Protein AF-A0A0N0D0B1-F1 (afdb_monomer)

pLDDT: mean 73.55, std 19.69, range [37.34, 98.06]

Sequence (273 aa):
MTKPMINKIRPVLDYLIFLRIKLDGDQCNLEVEKLRNEMIMLLKRTELDLCNIVRLHEKAKYKDVYNGKGGRLLSKKIDVVMYTLAALFDDVIARSRWAKTEGDNKWLTEIQEDSEDIAEMQEDSEDIADMQEDSEDVADSSLEFKLFRRSLMGTNFHDISESEGPQDSEMAELFYIALSLGFYGIQDQNPHLKDKLYGWIADSLPDDARFLSPWAKPIKGKSNRLPYLLGFWLFFAVLVVSILTYWNENERLWNDAANIIHETSNQLIQGGY

Radius of gyration: 32.21 Å; Cα contacts (8 Å, |Δi|>4): 155; chains: 1; bounding box: 72×42×114 Å

Structure (mmCIF, N/CA/C/O backbone):
data_AF-A0A0N0D0B1-F1
#
_entry.id   AF-A0A0N0D0B1-F1
#
loop_
_atom_site.group_PDB
_atom_site.id
_atom_site.type_symbol
_atom_site.label_atom_id
_atom_site.label_alt_id
_atom_site.label_comp_id
_atom_site.label_asym_id
_atom_site.label_entity_id
_atom_site.label_seq_id
_atom_site.pdbx_PDB_ins_code
_atom_site.Cartn_x
_atom_site.Cartn_y
_atom_site.Cartn_z
_atom_site.occupancy
_atom_site.B_iso_or_equiv
_atom_site.auth_seq_id
_atom_site.auth_comp_id
_atom_site.auth_asym_id
_atom_site.auth_atom_id
_atom_site.pdbx_PDB_model_num
ATOM 1 N N . MET A 1 1 ? -23.203 -0.029 3.642 1.00 51.91 1 MET A N 1
ATOM 2 C CA . MET A 1 1 ? -23.030 1.050 4.649 1.00 51.91 1 MET A CA 1
ATOM 3 C C . MET A 1 1 ? -21.730 1.782 4.337 1.00 51.91 1 MET A C 1
ATOM 5 O O . MET A 1 1 ? -20.820 1.148 3.828 1.00 51.91 1 MET A O 1
ATOM 9 N N . THR A 1 2 ? -21.609 3.093 4.567 1.00 63.62 2 THR A N 1
ATOM 10 C CA . THR A 1 2 ? -20.296 3.752 4.427 1.00 63.62 2 THR A CA 1
ATOM 11 C C . THR A 1 2 ? -19.420 3.349 5.609 1.00 63.62 2 THR A C 1
ATOM 13 O O . THR A 1 2 ? -19.789 3.696 6.724 1.00 63.62 2 THR A O 1
ATOM 16 N N . LYS A 1 3 ? -18.308 2.643 5.373 1.00 82.88 3 LYS A N 1
ATOM 17 C CA . LYS A 1 3 ? -17.314 2.246 6.389 1.00 82.88 3 LYS A CA 1
ATOM 18 C C . LYS A 1 3 ? -16.459 3.461 6.788 1.00 82.88 3 LYS A C 1
ATOM 20 O O . LYS A 1 3 ? -15.592 3.867 6.003 1.00 82.88 3 LYS A O 1
ATOM 25 N N . PRO A 1 4 ? -16.756 4.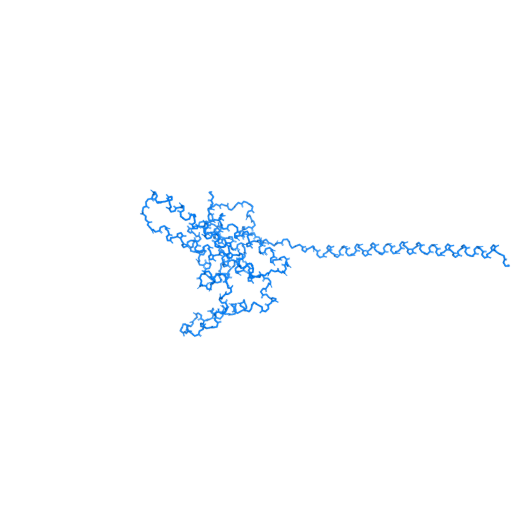154 7.906 1.00 85.81 4 PRO A N 1
ATOM 26 C CA . PRO A 1 4 ? -16.156 5.450 8.200 1.00 85.81 4 PRO A CA 1
ATOM 27 C C . PRO A 1 4 ? -14.646 5.370 8.443 1.00 85.81 4 PRO A C 1
ATOM 29 O O . PRO A 1 4 ? -13.952 6.307 8.053 1.00 85.81 4 PRO A O 1
ATOM 32 N N . MET A 1 5 ? -14.122 4.284 9.024 1.00 89.12 5 MET A N 1
ATOM 33 C CA . MET A 1 5 ? -12.688 4.154 9.307 1.00 89.12 5 MET A CA 1
ATOM 34 C C . MET A 1 5 ? -11.900 3.982 8.010 1.00 89.12 5 MET A C 1
ATOM 36 O O . MET A 1 5 ? -10.975 4.748 7.744 1.00 89.12 5 MET A O 1
ATOM 40 N N . ILE A 1 6 ? -12.332 3.047 7.157 1.00 89.81 6 ILE A N 1
ATOM 41 C CA . ILE A 1 6 ? -11.683 2.753 5.869 1.00 89.81 6 ILE A CA 1
ATOM 42 C C . ILE A 1 6 ? -11.636 3.995 4.973 1.00 89.81 6 ILE A C 1
ATOM 44 O O . ILE A 1 6 ? -10.611 4.307 4.367 1.00 89.81 6 ILE A O 1
ATOM 48 N N . ASN A 1 7 ? -12.720 4.772 4.943 1.00 90.69 7 ASN A N 1
ATOM 49 C CA . ASN A 1 7 ? -12.758 6.020 4.183 1.00 90.69 7 ASN A CA 1
ATOM 50 C C . ASN A 1 7 ? -11.777 7.076 4.709 1.00 90.69 7 ASN A C 1
ATOM 52 O O . ASN A 1 7 ? -11.270 7.873 3.920 1.00 90.69 7 ASN A O 1
ATOM 56 N N . LYS A 1 8 ? -11.502 7.101 6.019 1.00 93.12 8 LYS A N 1
ATOM 57 C CA . LYS A 1 8 ? -10.542 8.040 6.612 1.00 93.12 8 LYS A CA 1
ATOM 58 C C . LYS A 1 8 ? -9.094 7.640 6.417 1.00 93.12 8 LYS A C 1
ATOM 60 O O . LYS A 1 8 ? -8.265 8.527 6.256 1.00 93.12 8 LYS A O 1
ATOM 65 N N . ILE A 1 9 ? -8.798 6.345 6.384 1.00 93.44 9 ILE A N 1
ATOM 66 C CA . ILE A 1 9 ? -7.436 5.857 6.137 1.00 93.44 9 ILE A CA 1
ATOM 67 C C . ILE A 1 9 ? -7.092 5.763 4.649 1.00 93.44 9 ILE A C 1
ATOM 69 O O . ILE A 1 9 ? -5.920 5.643 4.304 1.00 93.44 9 ILE A O 1
ATOM 73 N N . ARG A 1 10 ? -8.083 5.866 3.754 1.00 92.19 10 ARG A N 1
ATOM 74 C CA . ARG A 1 10 ? -7.884 5.796 2.300 1.00 92.19 10 ARG A CA 1
ATOM 75 C C . ARG A 1 10 ? -6.757 6.698 1.770 1.00 92.19 10 ARG A C 1
ATOM 77 O O . ARG A 1 10 ? -5.955 6.178 1.007 1.00 92.19 10 ARG A O 1
ATOM 84 N N . PRO A 1 11 ? -6.600 7.970 2.188 1.00 93.69 11 PRO A N 1
ATOM 85 C CA . PRO A 1 11 ? -5.480 8.794 1.729 1.00 93.69 11 PRO A CA 1
ATOM 86 C C . PRO A 1 11 ? -4.103 8.189 2.041 1.00 93.69 11 PRO A C 1
ATOM 88 O O . PRO A 1 11 ? -3.183 8.330 1.240 1.00 93.69 11 PRO A O 1
ATOM 91 N N . VAL A 1 12 ? -3.964 7.498 3.180 1.00 93.69 12 VAL A N 1
ATOM 92 C CA . VAL A 1 12 ? -2.733 6.781 3.554 1.00 93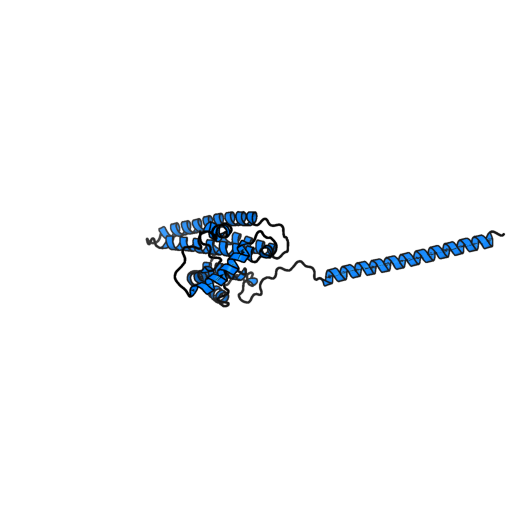.69 12 VAL A CA 1
ATOM 93 C C . VAL A 1 12 ? -2.519 5.577 2.644 1.00 93.69 12 VAL A C 1
ATOM 95 O O . VAL A 1 12 ? -1.425 5.385 2.124 1.00 93.69 12 VAL A O 1
ATOM 98 N N . LEU A 1 13 ? -3.569 4.792 2.404 1.00 91.44 13 LEU A N 1
ATOM 99 C CA . LEU A 1 13 ? -3.502 3.627 1.522 1.00 91.44 13 LEU A CA 1
ATOM 100 C C . LEU A 1 13 ? -3.171 4.020 0.075 1.00 91.44 13 LEU A C 1
ATOM 102 O O . LEU A 1 13 ? -2.308 3.402 -0.542 1.00 91.44 13 LEU A O 1
ATOM 106 N N . ASP A 1 14 ? -3.797 5.076 -0.444 1.00 90.81 14 ASP A N 1
ATOM 107 C CA . ASP A 1 14 ? -3.532 5.606 -1.785 1.00 90.81 14 ASP A CA 1
ATOM 108 C C . ASP A 1 14 ? -2.077 6.082 -1.910 1.00 90.81 14 ASP A C 1
ATOM 110 O O . ASP A 1 14 ? -1.415 5.809 -2.914 1.00 90.81 14 ASP A O 1
ATOM 114 N N . TYR A 1 15 ? -1.556 6.741 -0.868 1.00 92.94 15 TYR A N 1
ATOM 115 C CA . TYR A 1 15 ? -0.152 7.143 -0.797 1.00 92.94 15 TYR A CA 1
ATOM 116 C C . TYR A 1 15 ? 0.790 5.933 -0.822 1.00 92.94 15 TYR A C 1
ATOM 118 O O . TYR A 1 15 ? 1.744 5.926 -1.598 1.00 92.94 15 TYR A O 1
ATOM 126 N N . LEU A 1 16 ? 0.501 4.881 -0.050 1.00 90.62 16 LEU A N 1
ATOM 127 C CA . LEU A 1 16 ? 1.301 3.651 -0.019 1.00 90.62 16 LEU A CA 1
ATOM 128 C C . LEU A 1 16 ? 1.270 2.891 -1.350 1.00 90.62 16 LEU A C 1
ATOM 130 O O . LEU A 1 16 ? 2.307 2.418 -1.815 1.00 90.62 16 LEU A O 1
ATOM 134 N N . ILE A 1 17 ? 0.107 2.817 -2.004 1.00 88.94 17 ILE A N 1
ATOM 135 C CA . ILE A 1 17 ? -0.036 2.232 -3.345 1.00 88.94 17 ILE A CA 1
ATOM 136 C C . ILE A 1 17 ? 0.813 3.009 -4.351 1.00 88.94 17 ILE A C 1
ATOM 138 O O . ILE A 1 17 ? 1.581 2.413 -5.109 1.00 88.94 17 ILE A O 1
ATOM 142 N N . PHE A 1 18 ? 0.691 4.338 -4.355 1.00 88.56 18 PHE A N 1
ATOM 143 C CA . PHE A 1 18 ? 1.465 5.199 -5.241 1.00 88.56 18 PHE A CA 1
ATOM 144 C C . PHE A 1 18 ? 2.968 5.049 -4.997 1.00 88.56 18 PHE A C 1
ATOM 146 O O . PHE A 1 18 ? 3.735 4.896 -5.949 1.00 88.56 18 PHE A O 1
ATOM 153 N N . LEU A 1 19 ? 3.377 5.046 -3.728 1.00 87.31 19 LEU A N 1
ATOM 154 C CA . LEU A 1 19 ? 4.762 4.866 -3.322 1.00 87.31 19 LEU A CA 1
ATOM 155 C C . LEU A 1 19 ? 5.303 3.528 -3.828 1.00 87.31 19 LEU A C 1
ATOM 157 O O . LEU A 1 19 ? 6.351 3.505 -4.466 1.00 87.31 19 LEU A O 1
ATOM 161 N N . ARG A 1 20 ? 4.558 2.434 -3.650 1.00 84.38 20 ARG A N 1
ATOM 162 C CA . ARG A 1 20 ? 4.954 1.114 -4.148 1.00 84.38 20 ARG A CA 1
ATOM 163 C C . ARG A 1 20 ? 5.127 1.087 -5.666 1.00 84.38 20 ARG A C 1
ATOM 165 O O . ARG A 1 20 ? 6.153 0.626 -6.154 1.00 84.38 20 ARG A O 1
ATOM 172 N N . ILE A 1 21 ? 4.169 1.637 -6.415 1.00 83.69 21 ILE A N 1
ATOM 173 C CA . ILE A 1 21 ? 4.257 1.732 -7.883 1.00 83.69 21 ILE A CA 1
ATOM 174 C C . ILE A 1 21 ? 5.492 2.539 -8.303 1.00 83.69 21 ILE A C 1
ATOM 176 O O . ILE A 1 21 ? 6.176 2.177 -9.262 1.00 83.69 21 ILE A O 1
ATOM 180 N N . LYS A 1 22 ? 5.786 3.634 -7.593 1.00 84.12 22 LYS A N 1
ATOM 181 C CA . LYS A 1 22 ? 6.948 4.484 -7.868 1.00 84.12 22 LYS A CA 1
ATOM 182 C C . LYS A 1 22 ? 8.264 3.756 -7.585 1.00 84.12 22 LYS A C 1
ATOM 184 O O . LYS A 1 22 ? 9.188 3.858 -8.391 1.00 84.12 22 LYS A O 1
ATOM 189 N N . LEU A 1 23 ? 8.325 3.000 -6.489 1.00 79.62 23 LEU A N 1
ATOM 190 C CA . LEU A 1 23 ? 9.487 2.201 -6.089 1.00 79.62 23 LEU A CA 1
ATOM 191 C C . LEU A 1 23 ? 9.749 1.030 -7.052 1.00 79.62 23 LEU A C 1
ATOM 193 O O . LEU A 1 23 ? 10.905 0.743 -7.352 1.00 79.62 23 LEU A O 1
ATOM 197 N N . ASP A 1 24 ? 8.701 0.416 -7.608 1.00 78.38 24 ASP A N 1
ATOM 198 C CA . ASP A 1 24 ? 8.819 -0.631 -8.636 1.00 78.38 24 ASP A CA 1
ATOM 199 C C . ASP A 1 24 ? 9.266 -0.084 -10.013 1.00 78.38 24 ASP A C 1
ATOM 201 O O . ASP A 1 24 ? 9.743 -0.832 -10.871 1.00 78.38 24 ASP A O 1
ATOM 205 N N . GLY A 1 25 ? 9.098 1.222 -10.249 1.00 74.38 25 GLY A N 1
ATOM 206 C CA . GLY A 1 25 ? 9.280 1.882 -11.545 1.00 74.38 25 GLY A CA 1
ATOM 207 C C . GLY A 1 25 ? 10.695 2.369 -11.890 1.00 74.38 25 GLY A C 1
ATOM 208 O O . GLY A 1 25 ? 10.824 3.085 -12.882 1.00 74.38 25 GLY A O 1
ATOM 209 N N . ASP A 1 26 ? 11.735 2.031 -11.112 1.00 65.62 26 ASP A N 1
ATOM 210 C CA . ASP A 1 26 ? 13.134 2.508 -11.279 1.00 65.62 26 ASP A CA 1
ATOM 211 C C . ASP A 1 26 ? 13.291 4.058 -11.265 1.00 65.62 26 ASP A C 1
ATOM 213 O O . ASP A 1 26 ? 14.327 4.590 -11.665 1.00 65.62 26 ASP A O 1
ATOM 217 N N . GLN A 1 27 ? 12.292 4.828 -10.804 1.00 59.44 27 GLN A N 1
ATOM 218 C CA . GLN A 1 27 ? 12.403 6.292 -10.674 1.00 59.44 27 GLN A CA 1
ATOM 219 C C . GLN A 1 27 ? 13.173 6.668 -9.397 1.00 59.44 27 GLN A C 1
ATOM 221 O O . GLN A 1 27 ? 12.596 7.135 -8.413 1.00 59.44 27 GLN A O 1
ATOM 226 N N . CYS A 1 28 ? 14.486 6.431 -9.410 1.00 54.28 28 CYS A N 1
ATOM 227 C CA . CYS A 1 28 ? 15.336 6.476 -8.223 1.00 54.28 28 CYS A CA 1
ATOM 228 C C . CYS A 1 28 ? 16.024 7.827 -7.992 1.00 54.28 28 CYS A C 1
ATOM 230 O O . CYS A 1 28 ? 17.185 8.000 -8.333 1.00 54.28 28 CYS A O 1
ATOM 232 N N . ASN A 1 29 ? 15.290 8.766 -7.388 1.00 65.62 29 ASN A N 1
ATOM 233 C CA . ASN A 1 29 ? 15.836 9.867 -6.577 1.00 65.62 29 ASN A CA 1
ATOM 234 C C . ASN A 1 29 ? 14.763 10.296 -5.561 1.00 65.62 29 ASN A C 1
ATOM 236 O O . ASN A 1 29 ? 14.103 11.327 -5.705 1.00 65.62 29 ASN A O 1
ATOM 240 N N . LEU A 1 30 ? 14.495 9.433 -4.584 1.00 71.38 30 LEU A N 1
ATOM 241 C CA . LEU A 1 30 ? 13.551 9.673 -3.502 1.00 71.38 30 LEU A CA 1
ATOM 242 C C . LEU A 1 30 ? 14.341 9.785 -2.205 1.00 71.38 30 LEU A C 1
ATOM 244 O O . LEU A 1 30 ? 14.966 8.827 -1.772 1.00 71.38 30 LEU A O 1
ATOM 248 N N . GLU A 1 31 ? 14.284 10.955 -1.583 1.00 83.00 31 GLU A N 1
ATOM 249 C CA . GLU A 1 31 ? 14.809 11.158 -0.237 1.00 83.00 31 GLU A CA 1
ATOM 250 C C . GLU A 1 31 ? 13.905 10.411 0.756 1.00 83.00 31 GLU A C 1
ATOM 252 O O . GLU A 1 31 ? 12.763 10.816 0.996 1.00 83.00 31 GLU A O 1
ATOM 257 N N . VAL A 1 32 ? 14.400 9.305 1.322 1.00 80.69 32 VAL A N 1
ATOM 258 C CA . VAL A 1 32 ? 13.648 8.456 2.267 1.00 80.69 32 VAL A CA 1
ATOM 259 C C . VAL A 1 32 ? 13.134 9.271 3.455 1.00 80.69 32 VAL A C 1
ATOM 261 O O . VAL A 1 32 ? 11.981 9.125 3.858 1.00 80.69 32 VAL A O 1
ATOM 264 N N . GLU A 1 33 ? 13.941 10.201 3.961 1.00 80.88 33 GLU A N 1
ATOM 265 C CA . GLU A 1 33 ? 13.559 11.059 5.084 1.00 80.88 33 GLU A CA 1
ATOM 266 C C . GLU A 1 33 ? 12.386 11.987 4.740 1.00 80.88 33 GLU A C 1
ATOM 268 O O . GLU A 1 33 ? 11.484 12.213 5.550 1.00 80.88 33 GLU A O 1
ATOM 273 N N . LYS A 1 34 ? 12.327 12.480 3.500 1.00 86.69 34 LYS A N 1
ATOM 274 C CA . LYS A 1 34 ? 11.188 13.270 3.030 1.00 86.69 34 LYS A CA 1
ATOM 275 C C . LYS A 1 34 ? 9.915 12.424 2.993 1.00 86.69 34 LYS A C 1
ATOM 277 O O . LYS A 1 34 ? 8.878 12.873 3.478 1.00 86.69 34 LYS A O 1
ATOM 282 N N . LEU A 1 35 ? 10.002 11.189 2.492 1.00 88.69 35 LEU A N 1
ATOM 283 C CA . LEU A 1 35 ? 8.876 10.250 2.473 1.00 88.69 35 LEU A CA 1
ATOM 284 C C . LEU A 1 35 ? 8.388 9.896 3.880 1.00 88.69 35 LEU A C 1
ATOM 286 O O . LEU A 1 35 ? 7.177 9.861 4.107 1.00 88.69 35 LEU A O 1
ATOM 290 N N . ARG A 1 36 ? 9.311 9.658 4.823 1.00 85.56 36 ARG A N 1
ATOM 291 C CA . ARG A 1 36 ? 8.989 9.406 6.236 1.00 85.56 36 ARG A CA 1
ATOM 292 C C . ARG A 1 36 ? 8.246 10.597 6.839 1.00 85.56 36 ARG A C 1
ATOM 294 O O . ARG A 1 36 ? 7.193 10.416 7.444 1.00 85.56 36 ARG A O 1
ATOM 301 N N . ASN A 1 37 ? 8.734 11.817 6.625 1.00 87.44 37 ASN A N 1
ATOM 302 C CA . ASN A 1 37 ? 8.089 13.028 7.140 1.00 87.44 37 ASN A CA 1
ATOM 303 C C . ASN A 1 37 ? 6.696 13.267 6.531 1.00 87.44 37 ASN A C 1
ATOM 305 O O . ASN A 1 37 ? 5.758 13.612 7.256 1.00 87.44 37 ASN A O 1
ATOM 309 N N . GLU A 1 38 ? 6.528 13.028 5.228 1.00 92.06 38 GLU A N 1
ATOM 310 C CA . GLU A 1 38 ? 5.219 13.064 4.563 1.00 92.06 38 GLU A CA 1
ATOM 311 C C . GLU A 1 38 ? 4.257 12.027 5.167 1.00 92.06 38 GLU A C 1
ATOM 313 O O . GLU A 1 38 ? 3.118 12.364 5.507 1.00 92.06 38 GLU A O 1
ATOM 318 N N . MET A 1 39 ? 4.735 10.799 5.397 1.00 92.75 39 MET A N 1
ATOM 319 C CA . MET A 1 39 ? 3.951 9.730 6.015 1.00 92.75 39 MET A CA 1
ATOM 320 C C . MET A 1 39 ? 3.546 10.066 7.458 1.00 92.75 39 MET A C 1
ATOM 322 O O . MET A 1 39 ? 2.381 9.904 7.812 1.00 92.75 39 MET A O 1
ATOM 326 N N . ILE A 1 40 ? 4.451 10.608 8.283 1.00 89.12 40 ILE A N 1
ATOM 327 C CA . ILE A 1 40 ? 4.143 11.044 9.661 1.00 89.12 40 ILE A CA 1
ATOM 328 C C . ILE A 1 40 ? 3.022 12.081 9.665 1.00 89.12 40 ILE A C 1
ATOM 330 O O . ILE A 1 40 ? 2.091 12.000 10.468 1.00 89.12 40 ILE A O 1
ATOM 334 N N . MET A 1 41 ? 3.104 13.073 8.779 1.00 91.62 41 MET A N 1
ATOM 335 C CA . MET A 1 41 ? 2.087 14.119 8.675 1.00 91.62 41 MET A CA 1
ATOM 336 C C . MET A 1 41 ? 0.729 13.545 8.264 1.00 91.62 41 MET A C 1
ATOM 338 O O . MET A 1 41 ? -0.308 13.958 8.793 1.00 91.62 41 MET A O 1
ATOM 342 N N . LEU A 1 42 ? 0.731 12.576 7.347 1.00 94.06 42 LEU A N 1
ATOM 343 C CA . LEU A 1 42 ? -0.475 11.908 6.878 1.00 94.06 42 LEU A CA 1
ATOM 344 C C . LEU A 1 42 ? -1.097 11.022 7.965 1.00 94.06 42 LEU A C 1
ATOM 346 O O . LEU A 1 42 ? -2.309 11.081 8.183 1.00 94.06 42 LEU A O 1
ATOM 350 N N . LEU A 1 43 ? -0.273 10.274 8.700 1.00 91.38 43 LEU A N 1
ATOM 351 C CA . LEU A 1 43 ? -0.685 9.469 9.846 1.00 91.38 43 LEU A CA 1
ATOM 352 C C . LEU A 1 43 ? -1.286 10.344 10.952 1.00 91.38 43 LEU A C 1
ATOM 354 O O . LEU A 1 43 ? -2.420 10.102 11.347 1.00 91.38 43 LEU A O 1
ATOM 358 N N . LYS A 1 44 ? -0.619 11.425 11.375 1.00 91.12 44 LYS A N 1
ATOM 359 C CA . LYS A 1 44 ? -1.156 12.350 12.396 1.00 91.12 44 LYS A CA 1
ATOM 360 C C . LYS A 1 44 ? -2.498 12.964 11.996 1.00 91.12 44 LYS A C 1
ATOM 362 O O . LYS A 1 44 ? -3.400 13.107 12.820 1.00 91.12 44 LYS A O 1
ATOM 367 N N . ARG A 1 45 ? -2.650 13.340 10.721 1.00 93.75 45 ARG A N 1
ATOM 368 C CA . ARG A 1 45 ? -3.929 13.848 10.201 1.00 93.75 45 ARG A CA 1
ATOM 369 C C . ARG A 1 45 ? -5.015 12.774 10.266 1.00 93.75 45 ARG A C 1
ATOM 371 O O . ARG A 1 45 ? -6.139 13.070 10.660 1.00 93.75 45 ARG A O 1
ATOM 378 N N . THR A 1 46 ? -4.671 11.549 9.891 1.00 93.31 46 THR A N 1
ATOM 379 C CA . THR A 1 46 ? -5.585 10.403 9.901 1.00 93.31 46 THR A CA 1
ATOM 380 C C . THR A 1 46 ? -6.006 10.044 11.324 1.00 93.31 46 THR A C 1
ATOM 382 O O . THR A 1 46 ? -7.194 9.881 11.581 1.00 93.31 46 THR A O 1
ATOM 385 N N . GLU A 1 47 ? -5.068 10.016 12.267 1.00 90.50 47 GLU A N 1
ATOM 386 C CA . GLU A 1 47 ? -5.326 9.796 13.689 1.00 90.50 47 GLU A CA 1
ATOM 387 C C . GLU A 1 47 ? -6.333 10.814 14.238 1.00 90.50 47 GLU A C 1
ATOM 389 O O . GLU A 1 47 ? -7.319 10.437 14.873 1.00 90.50 47 GLU A O 1
ATOM 394 N N . LEU A 1 48 ? -6.144 12.104 13.933 1.00 91.06 48 LEU A N 1
ATOM 395 C CA . LEU A 1 48 ? -7.069 13.164 14.335 1.00 91.06 48 LEU A CA 1
ATOM 396 C C . LEU A 1 48 ? -8.474 12.944 13.754 1.00 91.06 48 LEU A C 1
ATOM 398 O O . LEU A 1 48 ? -9.475 13.095 14.460 1.00 91.06 48 LEU A O 1
ATOM 402 N N . ASP A 1 49 ? -8.556 12.574 12.478 1.00 92.56 49 ASP A N 1
ATOM 403 C CA . ASP A 1 49 ? -9.812 12.285 11.789 1.00 92.56 49 ASP A CA 1
ATOM 404 C C . ASP A 1 49 ? -10.540 11.076 12.393 1.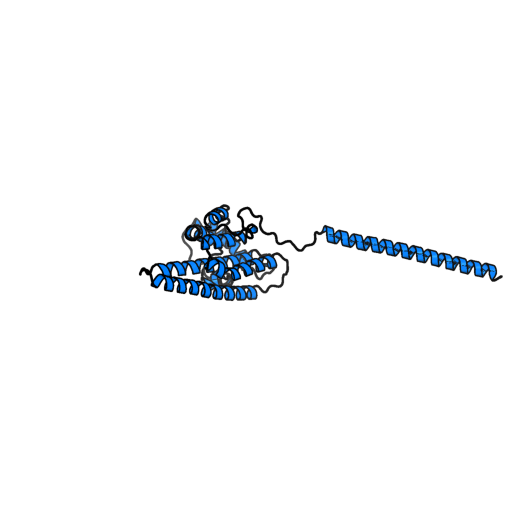00 92.56 49 ASP A C 1
ATOM 406 O O . ASP A 1 49 ? -11.757 11.127 12.600 1.00 92.56 49 ASP A O 1
ATOM 410 N N . LEU A 1 50 ? -9.801 10.021 12.735 1.00 89.50 50 LEU A N 1
ATOM 411 C CA . LEU A 1 50 ? -10.325 8.846 13.425 1.00 89.50 50 LEU A CA 1
ATOM 412 C C . LEU A 1 50 ? -10.800 9.204 14.838 1.00 89.50 50 LEU A C 1
ATOM 414 O O . LEU A 1 50 ? -11.927 8.874 15.207 1.00 89.50 50 LEU A O 1
ATOM 418 N N . CYS A 1 51 ? -10.017 9.968 15.602 1.00 86.88 51 CYS A N 1
ATOM 419 C CA . CYS A 1 51 ? -10.405 10.453 16.929 1.00 86.88 51 CYS A CA 1
ATOM 420 C C . CYS A 1 51 ? -11.684 11.298 16.883 1.00 86.88 51 CYS A C 1
ATOM 422 O O . CYS A 1 51 ? -12.526 11.223 17.781 1.00 86.88 51 CYS A O 1
ATOM 424 N N . ASN A 1 52 ? -11.868 12.095 15.828 1.00 88.50 52 ASN A N 1
ATOM 425 C CA . ASN A 1 52 ? -13.091 12.864 15.627 1.00 88.50 52 ASN A CA 1
ATOM 426 C C . ASN A 1 52 ? -14.303 11.958 15.368 1.00 88.50 52 ASN A C 1
ATOM 428 O O . ASN A 1 52 ? -15.372 12.222 15.920 1.00 88.50 52 ASN A O 1
ATOM 432 N N . ILE A 1 53 ? -14.145 10.866 14.610 1.00 85.94 53 ILE A N 1
ATOM 433 C CA . ILE A 1 53 ? -15.198 9.849 14.441 1.00 85.94 53 ILE A CA 1
ATOM 434 C C . ILE A 1 53 ? -15.557 9.224 15.786 1.00 85.94 53 ILE A C 1
ATOM 436 O O . ILE A 1 53 ? -16.741 9.144 16.116 1.00 85.94 53 ILE A O 1
ATOM 440 N N . VAL A 1 54 ? -14.555 8.839 16.583 1.00 82.94 54 VAL A N 1
ATOM 441 C CA . VAL A 1 54 ? -14.768 8.274 17.923 1.00 82.94 54 VAL A CA 1
ATOM 442 C C . VAL A 1 54 ? -15.561 9.239 18.793 1.00 82.94 54 VAL A C 1
ATOM 444 O O . VAL A 1 54 ? -16.593 8.858 19.336 1.00 82.94 54 VAL A O 1
ATOM 447 N N . ARG A 1 55 ? -15.161 10.513 18.848 1.00 81.19 55 ARG A N 1
ATOM 448 C CA . ARG A 1 55 ? -15.866 11.550 19.618 1.00 81.19 55 ARG A CA 1
ATOM 449 C C . ARG A 1 55 ? -17.306 11.754 19.155 1.00 81.19 55 ARG A C 1
ATOM 451 O O . ARG A 1 55 ? -18.186 11.977 19.984 1.00 81.19 55 ARG A O 1
ATOM 458 N N . LEU A 1 56 ? -17.565 11.715 17.848 1.00 81.38 56 LEU A N 1
ATOM 459 C CA . LEU A 1 56 ? -18.921 11.838 17.306 1.00 81.38 56 LEU A CA 1
ATOM 460 C C . LEU A 1 56 ? -19.775 10.616 17.660 1.00 81.38 56 LEU A C 1
ATOM 462 O O . LEU A 1 56 ? -20.922 10.779 18.075 1.00 81.38 56 LEU A O 1
ATOM 466 N N . HIS A 1 57 ? -19.207 9.412 17.573 1.00 75.38 57 HIS A N 1
ATOM 467 C CA . HIS A 1 57 ? -19.876 8.181 17.985 1.00 75.38 57 HIS A CA 1
ATOM 468 C C . HIS A 1 57 ? -20.139 8.132 19.489 1.00 75.38 57 HIS A C 1
ATOM 470 O O . HIS A 1 57 ? -21.224 7.723 19.898 1.00 75.38 57 HIS A O 1
ATOM 476 N N . GLU A 1 58 ? -19.189 8.576 20.310 1.00 73.06 58 GLU A N 1
ATOM 477 C CA . GLU A 1 58 ? -19.357 8.690 21.756 1.00 73.06 58 GLU A CA 1
ATOM 478 C C . GLU A 1 58 ? -20.448 9.696 22.101 1.00 73.06 58 GLU A C 1
ATOM 480 O O . GLU A 1 58 ? -21.312 9.367 22.902 1.00 73.06 58 GLU A O 1
ATOM 485 N N . LYS A 1 59 ? -20.486 10.872 21.459 1.00 71.19 59 LYS A N 1
ATOM 486 C CA . LYS A 1 59 ? -21.567 11.856 21.646 1.00 71.19 59 LYS A CA 1
ATOM 487 C C . LYS A 1 59 ? -22.932 11.324 21.207 1.00 71.19 59 LYS A C 1
ATOM 489 O O . LYS A 1 59 ? -23.928 11.616 21.863 1.00 71.19 59 LYS A O 1
ATOM 494 N N . ALA A 1 60 ? -22.983 10.546 20.126 1.00 64.75 60 ALA A N 1
ATOM 495 C CA . ALA A 1 60 ? -24.212 9.915 19.652 1.00 64.75 60 ALA A CA 1
ATOM 496 C C . ALA A 1 60 ? -24.701 8.818 20.616 1.00 64.75 60 ALA A C 1
ATOM 498 O O . ALA A 1 60 ? -25.886 8.777 20.934 1.00 64.75 60 ALA A O 1
ATOM 499 N N . LYS A 1 61 ? -23.790 7.985 21.142 1.00 59.41 61 LYS A N 1
ATOM 500 C CA . LYS A 1 61 ? -24.094 6.954 22.151 1.00 59.41 61 LYS A CA 1
ATOM 501 C C . LYS A 1 61 ? -24.304 7.509 23.558 1.00 59.41 61 LYS A C 1
ATOM 503 O O . LYS A 1 61 ? -24.993 6.876 24.338 1.00 59.41 61 LYS A O 1
ATOM 508 N N . TYR A 1 62 ? -23.796 8.696 23.891 1.00 48.34 62 TYR A N 1
ATOM 509 C CA . TYR A 1 62 ? -24.032 9.336 25.195 1.00 48.34 62 TYR A CA 1
ATOM 510 C C . TYR A 1 62 ? -25.513 9.668 25.440 1.00 48.34 62 TYR A C 1
ATOM 512 O O . TYR A 1 62 ? -25.896 9.989 26.564 1.00 48.34 62 TYR A O 1
ATOM 520 N N . LYS A 1 63 ? -26.350 9.585 24.398 1.00 50.44 63 LYS A N 1
ATOM 521 C CA . LYS A 1 63 ? -27.806 9.680 24.504 1.00 50.44 63 LYS A CA 1
ATOM 522 C C . LYS A 1 63 ? -28.470 8.354 24.911 1.00 50.44 63 LYS A C 1
ATOM 524 O O . LYS A 1 63 ? -29.540 8.397 25.505 1.00 50.44 63 LYS A O 1
ATOM 529 N N . ASP A 1 64 ? -27.795 7.223 24.693 1.00 47.16 64 ASP A N 1
ATOM 530 C CA . ASP A 1 64 ? -28.273 5.867 24.963 1.00 47.16 64 ASP A CA 1
ATOM 531 C C . ASP A 1 64 ? -27.256 5.094 25.832 1.00 47.16 64 ASP A C 1
ATOM 533 O O . ASP A 1 64 ? -26.345 4.431 25.345 1.00 47.16 64 ASP A O 1
ATOM 537 N N . VAL A 1 65 ? -27.486 5.121 27.149 1.00 41.28 65 VAL A N 1
ATOM 538 C CA . VAL A 1 65 ? -26.984 4.147 28.140 1.00 41.28 65 VAL A CA 1
ATOM 539 C C . VAL A 1 65 ? -25.506 4.275 28.565 1.00 41.28 65 VAL A C 1
ATOM 541 O O . VAL A 1 65 ? -24.554 3.921 27.872 1.00 41.28 65 VAL A O 1
ATOM 544 N N . TYR A 1 66 ? -25.343 4.692 29.827 1.00 44.78 66 TYR A N 1
ATOM 545 C CA . TYR A 1 66 ? -24.118 4.623 30.624 1.00 44.78 66 TYR A CA 1
ATOM 546 C C . TYR A 1 66 ? -23.521 3.207 30.638 1.00 44.78 66 TYR A C 1
ATOM 548 O O . TYR A 1 66 ? -24.032 2.315 31.309 1.00 44.78 66 TYR A O 1
ATOM 556 N N . ASN A 1 67 ? -22.383 3.023 29.971 1.00 48.00 67 ASN A N 1
ATOM 557 C CA . ASN A 1 67 ? -21.374 2.041 30.366 1.00 48.00 67 ASN A CA 1
ATOM 558 C C . ASN A 1 67 ? -20.022 2.434 29.752 1.00 48.00 67 ASN A C 1
ATOM 560 O O . ASN A 1 67 ? -19.753 2.183 28.578 1.00 48.00 67 ASN A O 1
ATOM 564 N N . GLY A 1 68 ? -19.150 3.053 30.557 1.00 50.97 68 GLY A N 1
ATOM 565 C CA . GLY A 1 68 ? -17.837 3.614 30.186 1.00 50.97 68 GLY A CA 1
ATOM 566 C C . GLY A 1 68 ? -16.768 2.620 29.695 1.00 50.97 68 GLY A C 1
ATOM 567 O O . GLY A 1 68 ? -15.575 2.888 29.812 1.00 50.97 68 GLY A O 1
ATOM 568 N N . LYS A 1 69 ? -17.170 1.465 29.153 1.00 53.16 69 LYS A 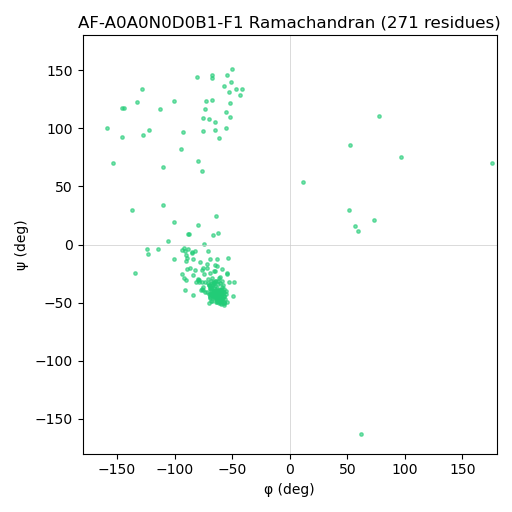N 1
ATOM 569 C CA . LYS A 1 69 ? -16.294 0.487 28.490 1.00 53.16 69 LYS A CA 1
ATOM 570 C C . LYS A 1 69 ? -16.087 0.784 26.995 1.00 53.16 69 LYS A C 1
ATOM 572 O O . LYS A 1 69 ? -15.098 0.329 26.435 1.00 53.16 69 LYS A O 1
ATOM 577 N N . GLY A 1 70 ? -16.967 1.571 26.364 1.00 51.31 70 GLY A N 1
ATOM 578 C CA . GLY A 1 70 ? -16.925 1.845 24.918 1.00 51.31 70 GLY A CA 1
ATOM 579 C C . GLY A 1 70 ? -15.716 2.664 24.441 1.00 51.31 70 GLY A C 1
ATOM 580 O O . GLY A 1 70 ? -15.100 2.299 23.443 1.00 51.31 70 GLY A O 1
ATOM 581 N N . GLY A 1 71 ? -15.331 3.717 25.171 1.00 54.06 71 GLY A N 1
ATOM 582 C CA . GLY A 1 71 ? -14.246 4.619 24.745 1.00 54.06 71 GLY A CA 1
ATOM 583 C C . GLY A 1 71 ? -12.850 3.992 24.788 1.00 54.06 71 GLY A C 1
ATOM 584 O O . GLY A 1 71 ? -12.034 4.205 23.895 1.00 54.06 71 GLY A O 1
ATOM 585 N N . ARG A 1 72 ? -12.587 3.116 25.772 1.00 59.88 72 ARG A N 1
ATOM 586 C CA . ARG A 1 72 ? -11.307 2.386 25.866 1.00 59.88 72 ARG A CA 1
ATOM 587 C C . ARG A 1 72 ? -11.098 1.401 24.714 1.00 59.88 72 ARG A C 1
ATOM 589 O O . ARG A 1 72 ? -9.960 1.184 24.317 1.00 59.88 72 ARG A O 1
ATOM 596 N N . LEU A 1 73 ? -12.170 0.807 24.188 1.00 64.25 73 LEU A N 1
ATOM 597 C CA . LEU A 1 73 ? -12.082 -0.144 23.079 1.00 64.25 73 LEU A CA 1
ATOM 598 C C . LEU A 1 73 ? -11.821 0.573 21.744 1.00 64.25 73 LEU A C 1
ATOM 600 O O . LEU A 1 73 ? -11.034 0.096 20.937 1.00 64.25 73 LEU A O 1
ATOM 604 N N . LEU A 1 74 ? -12.443 1.740 21.527 1.00 67.50 74 LEU A N 1
ATOM 605 C CA . LEU A 1 74 ? -12.239 2.533 20.309 1.00 67.50 74 LEU A CA 1
ATOM 606 C C . LEU A 1 74 ? -10.841 3.160 20.236 1.00 67.50 74 LEU A C 1
ATOM 608 O O . LEU A 1 74 ? -10.277 3.227 19.151 1.00 67.50 74 LEU A O 1
ATOM 612 N N . SER A 1 75 ? -10.263 3.559 21.375 1.00 75.94 75 SER A N 1
ATOM 613 C CA . SER A 1 75 ? -8.864 4.012 21.429 1.00 75.94 75 SER A CA 1
ATOM 614 C C . SER A 1 75 ? -7.906 2.910 20.976 1.00 75.94 75 SER A C 1
ATOM 616 O O . SER A 1 75 ? -7.106 3.138 20.079 1.00 75.94 75 SER A O 1
ATOM 618 N N . LYS A 1 76 ? -8.065 1.688 21.508 1.00 83.38 76 LYS A N 1
ATOM 619 C CA . LYS A 1 76 ? -7.250 0.533 21.097 1.00 83.38 76 LYS A CA 1
ATOM 620 C C . LYS A 1 76 ? -7.368 0.236 19.604 1.00 83.38 76 LYS A C 1
ATOM 622 O O . LYS A 1 76 ? -6.383 -0.107 18.967 1.00 83.38 76 LYS A O 1
ATOM 627 N N . LYS A 1 77 ? -8.570 0.389 19.041 1.00 86.25 77 LYS A N 1
ATOM 628 C CA . LYS A 1 77 ? -8.796 0.215 17.602 1.00 86.25 77 LYS A CA 1
ATOM 629 C C . LYS A 1 77 ? -8.007 1.220 16.767 1.00 86.25 77 LYS A C 1
ATOM 631 O O . LYS A 1 77 ? -7.429 0.829 15.760 1.00 86.25 77 LYS A O 1
ATOM 636 N N . ILE A 1 78 ? -7.961 2.489 17.179 1.00 88.38 78 ILE A N 1
ATOM 637 C CA . ILE A 1 78 ? -7.132 3.492 16.496 1.00 88.38 78 ILE A CA 1
ATOM 638 C C . ILE A 1 78 ? -5.662 3.088 16.574 1.00 88.38 78 ILE A C 1
ATOM 640 O O . ILE A 1 78 ? -4.998 3.083 15.544 1.00 88.38 78 ILE A O 1
ATOM 644 N N . ASP A 1 79 ? -5.180 2.684 17.750 1.00 86.56 79 ASP A N 1
ATOM 645 C CA . ASP A 1 79 ? -3.783 2.277 17.928 1.00 86.56 79 ASP A CA 1
ATOM 646 C C . ASP A 1 79 ? -3.409 1.127 16.978 1.00 86.56 79 ASP A C 1
ATOM 648 O O . ASP A 1 79 ? -2.389 1.197 16.300 1.00 86.56 79 ASP A O 1
ATOM 652 N N . VAL A 1 80 ? -4.277 0.114 16.848 1.00 89.75 80 VAL A N 1
ATOM 653 C CA . VAL A 1 80 ? -4.091 -1.019 15.922 1.00 89.75 80 VAL A CA 1
ATOM 654 C C . VAL A 1 80 ? -4.055 -0.570 14.458 1.00 89.75 80 VAL A C 1
ATOM 656 O O . VAL A 1 80 ? -3.209 -1.030 13.689 1.00 89.75 80 VAL A O 1
ATOM 659 N N . VAL A 1 81 ? -4.938 0.348 14.057 1.00 91.69 81 VAL A N 1
ATOM 660 C CA . VAL A 1 81 ? -4.957 0.895 12.690 1.00 91.69 81 VAL A CA 1
ATOM 661 C C . VAL A 1 81 ? -3.667 1.644 12.394 1.00 91.69 81 VAL A C 1
ATOM 663 O O . VAL A 1 81 ? -3.035 1.418 11.365 1.00 91.69 81 VAL A O 1
ATOM 666 N N . MET A 1 82 ? -3.270 2.528 13.304 1.00 91.19 82 MET A N 1
ATOM 667 C CA . MET A 1 82 ? -2.089 3.364 13.145 1.00 91.19 82 MET A CA 1
ATOM 668 C C . MET A 1 82 ? -0.811 2.519 13.135 1.00 91.19 82 MET A C 1
ATOM 670 O O . MET A 1 82 ? 0.055 2.747 12.292 1.00 91.19 82 MET A O 1
ATOM 674 N N . TYR A 1 83 ? -0.740 1.502 13.998 1.00 89.31 83 TYR A N 1
ATOM 675 C CA . TYR A 1 83 ? 0.316 0.492 14.003 1.00 89.31 83 TYR A CA 1
ATOM 676 C C . TYR A 1 83 ? 0.409 -0.222 12.653 1.00 89.31 83 TYR A C 1
ATOM 678 O O . TYR A 1 83 ? 1.464 -0.241 12.028 1.00 89.31 83 TYR A O 1
ATOM 686 N N . THR A 1 84 ? -0.720 -0.732 12.156 1.00 90.19 84 THR A N 1
ATOM 687 C CA . THR A 1 84 ? -0.779 -1.474 10.890 1.00 90.19 84 THR A CA 1
ATOM 688 C C . THR A 1 84 ? -0.303 -0.632 9.708 1.00 90.19 84 THR A C 1
ATOM 690 O O . THR A 1 84 ? 0.445 -1.113 8.861 1.00 90.19 84 THR A O 1
ATOM 693 N N . LEU A 1 85 ? -0.717 0.636 9.642 1.00 92.25 85 LEU A N 1
ATOM 694 C CA . LEU A 1 85 ? -0.315 1.545 8.568 1.00 92.25 85 LEU A CA 1
ATOM 695 C C . LEU A 1 85 ? 1.171 1.922 8.646 1.00 92.25 85 LEU A C 1
ATOM 697 O O . LEU A 1 85 ? 1.804 2.080 7.602 1.00 92.25 85 LEU A O 1
ATOM 701 N N . ALA A 1 86 ? 1.720 2.072 9.854 1.00 90.06 86 ALA A N 1
ATOM 702 C CA . ALA A 1 86 ? 3.143 2.335 10.055 1.00 90.06 86 ALA A CA 1
ATOM 703 C C . ALA A 1 86 ? 3.995 1.121 9.655 1.00 90.06 86 ALA A C 1
ATOM 705 O O . ALA A 1 86 ? 4.904 1.270 8.843 1.00 90.06 86 ALA A O 1
ATOM 706 N N . ALA A 1 87 ? 3.630 -0.076 10.123 1.00 87.25 87 ALA A N 1
ATOM 707 C CA . ALA A 1 87 ? 4.310 -1.319 9.765 1.00 87.25 87 ALA A CA 1
ATOM 708 C C . ALA A 1 87 ? 4.272 -1.565 8.246 1.00 87.25 87 ALA A C 1
ATOM 710 O O . ALA A 1 87 ? 5.288 -1.882 7.633 1.00 87.25 87 ALA A O 1
ATOM 711 N N . LEU A 1 88 ? 3.117 -1.339 7.609 1.00 89.00 88 LEU A N 1
ATOM 712 C CA . LEU A 1 88 ? 2.969 -1.448 6.157 1.00 89.00 88 LEU A CA 1
ATOM 713 C C . LEU A 1 88 ? 3.882 -0.474 5.399 1.00 89.00 88 LEU A C 1
ATOM 715 O O . LEU A 1 88 ? 4.433 -0.833 4.361 1.00 89.00 88 LEU A O 1
ATOM 719 N N . PHE A 1 89 ? 4.043 0.755 5.892 1.00 90.00 89 PHE A N 1
ATOM 720 C CA . PHE A 1 89 ? 4.974 1.714 5.300 1.00 90.00 89 PHE A CA 1
ATOM 721 C C . PHE A 1 89 ? 6.424 1.239 5.414 1.00 90.00 89 PHE A C 1
ATOM 723 O O . PHE A 1 89 ? 7.135 1.242 4.408 1.00 90.00 89 PHE A O 1
ATOM 730 N N . ASP A 1 90 ? 6.844 0.820 6.610 1.00 85.19 90 ASP A N 1
ATOM 731 C CA . ASP A 1 90 ? 8.212 0.355 6.846 1.00 85.19 90 ASP A CA 1
ATOM 732 C C . ASP A 1 90 ? 8.533 -0.876 5.969 1.00 85.19 90 ASP A C 1
ATOM 734 O O . ASP A 1 90 ? 9.585 -0.901 5.334 1.00 85.19 90 ASP A O 1
ATOM 738 N N . ASP A 1 91 ? 7.598 -1.820 5.797 1.00 83.56 91 ASP A N 1
ATOM 739 C CA . ASP A 1 91 ? 7.758 -2.979 4.897 1.00 83.56 91 ASP A CA 1
ATOM 740 C C . ASP A 1 91 ? 7.833 -2.582 3.408 1.00 83.56 91 ASP A C 1
ATOM 742 O O . ASP A 1 91 ? 8.665 -3.106 2.663 1.00 83.56 91 ASP A O 1
ATOM 746 N N . VAL A 1 92 ? 7.025 -1.610 2.957 1.00 84.94 92 VAL A N 1
ATOM 747 C CA . VAL A 1 92 ? 7.091 -1.088 1.575 1.00 84.94 92 VAL A CA 1
ATOM 748 C C . VAL A 1 92 ? 8.451 -0.449 1.289 1.00 84.94 92 VAL A C 1
ATOM 750 O O . VAL A 1 92 ? 9.000 -0.645 0.201 1.00 84.94 92 VAL A O 1
ATOM 753 N N . ILE A 1 93 ? 9.007 0.293 2.249 1.00 83.12 93 ILE A N 1
ATOM 754 C CA . ILE A 1 93 ? 10.347 0.876 2.134 1.00 83.12 93 ILE A CA 1
ATOM 755 C C . ILE A 1 93 ? 11.413 -0.229 2.160 1.00 83.12 93 ILE A C 1
ATOM 757 O O . ILE A 1 93 ? 12.248 -0.269 1.256 1.00 83.12 93 ILE A O 1
ATOM 761 N N . ALA A 1 94 ? 11.348 -1.156 3.119 1.00 77.06 94 ALA A N 1
ATOM 762 C CA . ALA A 1 94 ? 12.314 -2.241 3.297 1.00 77.06 94 ALA A CA 1
ATOM 763 C C . ALA A 1 94 ? 12.414 -3.167 2.073 1.00 77.06 94 ALA A C 1
ATOM 765 O O . ALA A 1 94 ? 13.506 -3.535 1.645 1.00 77.06 94 ALA A O 1
ATOM 766 N N . ARG A 1 95 ? 11.280 -3.524 1.457 1.00 73.00 95 ARG A N 1
ATOM 767 C CA . ARG A 1 95 ? 11.246 -4.406 0.275 1.00 73.00 95 ARG A CA 1
ATOM 768 C C . ARG A 1 95 ? 11.614 -3.708 -1.025 1.00 73.00 95 ARG A C 1
ATOM 770 O O . ARG A 1 95 ? 11.851 -4.372 -2.039 1.00 73.00 95 ARG A O 1
ATOM 777 N N . SER A 1 96 ? 11.625 -2.382 -1.037 1.00 69.00 96 SER A N 1
ATOM 778 C CA . SER A 1 96 ? 12.056 -1.643 -2.210 1.00 69.00 96 SER A CA 1
ATOM 779 C C . SER A 1 96 ? 13.554 -1.863 -2.442 1.00 69.00 96 SER A C 1
ATOM 781 O O . SER A 1 96 ? 14.344 -1.979 -1.510 1.00 69.00 96 SER A O 1
ATOM 783 N N . ARG A 1 97 ? 13.967 -1.941 -3.713 1.00 54.44 97 ARG A N 1
ATOM 784 C CA . ARG A 1 97 ? 15.343 -2.272 -4.155 1.00 54.44 97 ARG A CA 1
ATOM 785 C C . ARG A 1 97 ? 16.458 -1.398 -3.539 1.00 54.44 97 ARG A C 1
ATOM 787 O O . ARG A 1 97 ? 17.635 -1.724 -3.669 1.00 54.44 97 ARG A O 1
ATOM 794 N N . TRP A 1 98 ? 16.078 -0.309 -2.878 1.00 49.34 98 TRP A N 1
ATOM 795 C CA . TRP A 1 98 ? 16.906 0.644 -2.144 1.00 49.34 98 TRP A CA 1
ATOM 796 C C . TRP A 1 98 ? 17.633 0.007 -0.957 1.00 49.34 98 TRP A C 1
ATOM 798 O O . TRP A 1 98 ? 18.784 0.349 -0.702 1.00 49.34 98 TRP A O 1
ATOM 808 N N . ALA A 1 99 ? 17.034 -1.007 -0.325 1.00 45.53 99 ALA A N 1
ATOM 809 C CA . ALA A 1 99 ? 17.666 -1.792 0.737 1.00 45.53 99 ALA A CA 1
ATOM 810 C C . ALA A 1 99 ? 18.973 -2.482 0.307 1.00 45.53 99 ALA A C 1
ATOM 812 O O . ALA A 1 99 ? 19.788 -2.840 1.146 1.00 45.53 99 ALA A O 1
ATOM 813 N N . LYS A 1 100 ? 19.190 -2.675 -1.003 1.00 39.81 100 LYS A N 1
ATOM 814 C CA . LYS A 1 100 ? 20.333 -3.434 -1.529 1.00 39.81 100 LYS A CA 1
ATOM 815 C C . LYS A 1 100 ? 21.502 -2.606 -2.055 1.00 39.81 100 LYS A C 1
ATOM 817 O O . LYS A 1 100 ? 22.529 -3.207 -2.351 1.00 39.81 100 LYS A O 1
ATOM 822 N N . THR A 1 101 ? 21.359 -1.290 -2.247 1.00 42.50 101 THR A N 1
ATOM 823 C CA . THR A 1 101 ? 22.313 -0.548 -3.104 1.00 42.50 101 THR A CA 1
ATOM 824 C C . THR A 1 101 ? 23.023 0.632 -2.441 1.00 42.50 101 THR A C 1
ATOM 826 O O . THR A 1 101 ? 23.979 1.134 -3.019 1.00 42.50 101 THR A O 1
ATOM 829 N N . GLU A 1 102 ? 22.659 1.037 -1.227 1.00 39.28 102 GLU A N 1
ATOM 830 C CA . GLU A 1 102 ? 23.385 2.091 -0.506 1.00 39.28 102 GLU A CA 1
ATOM 831 C C . GLU A 1 102 ? 23.757 1.613 0.895 1.00 39.28 102 GLU A C 1
ATOM 833 O O . GLU A 1 102 ? 22.927 1.059 1.616 1.00 39.28 102 GLU A O 1
ATOM 838 N N . GLY A 1 103 ? 25.016 1.849 1.279 1.00 42.59 103 GLY A N 1
ATOM 839 C CA . GLY A 1 103 ? 25.567 1.585 2.613 1.00 42.59 103 GLY A CA 1
ATOM 840 C C . GLY A 1 103 ? 24.908 2.377 3.751 1.00 42.59 103 GLY A C 1
ATOM 841 O O . GLY A 1 103 ? 25.396 2.320 4.873 1.00 42.59 103 GLY A O 1
ATOM 842 N N . ASP A 1 104 ? 23.794 3.055 3.474 1.00 44.38 104 ASP A N 1
ATOM 843 C CA . ASP A 1 104 ? 22.944 3.763 4.433 1.00 44.38 104 ASP A CA 1
ATOM 844 C C . ASP A 1 104 ? 21.857 2.850 5.042 1.00 44.38 104 ASP A C 1
ATOM 846 O O . ASP A 1 104 ? 21.134 3.255 5.949 1.00 44.38 104 ASP A O 1
ATOM 850 N N . ASN A 1 105 ? 21.750 1.591 4.589 1.00 44.06 105 ASN A N 1
ATOM 851 C CA . ASN A 1 105 ? 20.761 0.616 5.068 1.00 44.06 105 ASN A CA 1
ATOM 852 C C . ASN A 1 105 ? 21.360 -0.539 5.892 1.00 44.06 105 ASN A C 1
ATOM 854 O O . ASN A 1 105 ? 20.834 -1.651 5.855 1.00 44.06 105 ASN A O 1
ATOM 858 N N . LYS A 1 106 ? 22.425 -0.288 6.668 1.00 42.22 106 LYS A N 1
ATOM 859 C CA . LYS A 1 106 ? 23.009 -1.286 7.593 1.00 42.22 106 LYS A CA 1
ATOM 860 C C . LYS A 1 106 ? 21.954 -1.890 8.545 1.00 42.22 106 LYS A C 1
ATOM 862 O O . LYS A 1 106 ? 21.976 -3.089 8.801 1.00 42.22 106 LYS A O 1
ATOM 867 N N . TRP A 1 107 ? 20.952 -1.083 8.909 1.00 46.91 107 TRP A N 1
ATOM 868 C CA . TRP A 1 107 ? 19.811 -1.452 9.751 1.00 46.91 107 TRP A CA 1
ATOM 869 C C . TRP A 1 107 ? 18.911 -2.562 9.171 1.00 46.91 107 TRP A C 1
ATOM 871 O O . TRP A 1 107 ? 18.307 -3.303 9.934 1.00 46.91 107 TRP A O 1
ATOM 881 N N . LEU A 1 108 ? 18.803 -2.707 7.842 1.00 43.50 108 LEU A N 1
ATOM 882 C CA . LEU A 1 108 ? 17.948 -3.738 7.225 1.00 43.50 108 LEU A CA 1
ATOM 883 C C . LEU A 1 108 ? 18.610 -5.114 7.183 1.00 43.50 108 LEU A C 1
ATOM 885 O O . LEU A 1 108 ? 17.914 -6.120 7.265 1.00 43.50 108 LEU A O 1
ATOM 889 N N . THR A 1 109 ? 19.934 -5.159 7.038 1.00 45.28 109 THR A N 1
ATOM 890 C CA . THR A 1 109 ? 20.709 -6.407 7.076 1.00 45.28 109 THR A CA 1
ATOM 891 C C . THR A 1 109 ? 20.876 -6.932 8.499 1.00 45.28 109 THR A C 1
ATOM 893 O O . THR A 1 109 ? 20.733 -8.131 8.699 1.00 45.28 109 THR A O 1
ATOM 896 N N . GLU A 1 110 ? 21.077 -6.049 9.483 1.00 42.72 110 GLU A N 1
ATOM 897 C CA . GLU A 1 110 ? 21.246 -6.447 10.892 1.00 42.72 110 GLU A CA 1
ATOM 898 C C . GLU A 1 110 ? 19.929 -6.939 11.516 1.00 42.72 110 GLU A C 1
ATOM 900 O O . GLU A 1 110 ? 19.922 -7.994 12.130 1.00 42.72 110 GLU A O 1
ATOM 905 N N . ILE A 1 111 ? 18.774 -6.308 11.243 1.00 45.88 111 ILE A N 1
ATOM 906 C CA . ILE A 1 111 ? 17.467 -6.805 11.739 1.00 45.88 111 ILE A CA 1
ATOM 907 C C . ILE A 1 111 ? 17.149 -8.217 11.232 1.00 45.88 111 ILE A C 1
ATOM 909 O O . ILE A 1 111 ? 16.475 -8.986 11.916 1.00 45.88 111 ILE A O 1
ATOM 913 N N . GLN A 1 112 ? 17.585 -8.548 10.015 1.00 42.25 112 GLN A N 1
ATOM 914 C CA . GLN A 1 112 ? 17.295 -9.840 9.408 1.00 42.25 112 GLN A CA 1
ATOM 915 C C . GLN A 1 112 ? 18.191 -10.946 9.991 1.00 42.25 112 GLN A C 1
ATOM 917 O O . GLN A 1 112 ? 17.672 -12.023 10.273 1.00 42.25 112 GLN A O 1
ATOM 922 N N . GLU A 1 113 ? 19.470 -10.656 10.253 1.00 45.19 113 GLU A N 1
ATOM 923 C CA . GLU A 1 113 ? 20.402 -11.558 10.954 1.00 45.19 113 GLU A CA 1
ATOM 924 C C . GLU A 1 113 ? 20.022 -11.716 12.443 1.00 45.19 113 GLU A C 1
ATOM 926 O O . GLU A 1 113 ? 19.866 -12.840 12.915 1.00 45.19 113 GLU A O 1
ATOM 931 N N . ASP A 1 114 ? 19.695 -10.626 13.147 1.00 43.56 114 ASP A N 1
ATOM 932 C CA . ASP A 1 114 ? 19.278 -10.663 14.559 1.00 43.56 114 ASP A CA 1
ATOM 933 C C . ASP A 1 114 ? 17.961 -11.434 14.761 1.00 43.56 114 ASP A C 1
ATOM 935 O O . ASP A 1 114 ? 17.735 -12.062 15.794 1.00 43.56 114 ASP A O 1
ATOM 939 N N . SER A 1 115 ? 17.055 -11.413 13.777 1.00 43.34 115 SER A N 1
ATOM 940 C CA . SER A 1 115 ? 15.799 -12.171 13.849 1.00 43.34 115 SER A CA 1
ATOM 941 C C . SER A 1 115 ? 15.969 -13.680 13.634 1.00 43.34 115 SER A C 1
ATOM 943 O O . SER A 1 115 ? 15.150 -14.450 14.143 1.00 43.34 115 SER A O 1
ATOM 945 N N . GLU A 1 116 ? 17.019 -14.110 12.925 1.00 42.25 116 GLU A N 1
ATOM 946 C CA . GLU A 1 116 ? 17.401 -15.525 12.830 1.00 42.25 116 GLU A CA 1
ATOM 947 C C . GLU A 1 116 ? 18.031 -15.996 14.153 1.00 42.25 116 GLU A C 1
ATOM 949 O O . GLU A 1 116 ? 17.632 -17.039 14.674 1.00 42.25 116 GLU A O 1
ATOM 954 N N . ASP A 1 117 ? 18.879 -15.171 14.776 1.00 43.28 117 ASP A N 1
ATOM 955 C CA . ASP A 1 117 ? 19.511 -15.480 16.068 1.00 43.28 117 ASP A CA 1
ATOM 956 C C . ASP A 1 117 ? 18.506 -15.496 17.241 1.00 43.28 117 ASP A C 1
ATOM 958 O O . ASP A 1 117 ? 18.568 -16.359 18.121 1.00 43.28 117 ASP A O 1
ATOM 962 N N . ILE A 1 118 ? 17.504 -14.607 17.245 1.00 44.06 118 ILE A N 1
ATOM 963 C CA . ILE A 1 118 ? 16.427 -14.599 18.258 1.00 44.06 118 ILE A CA 1
ATOM 964 C C . ILE A 1 118 ? 15.513 -15.830 18.124 1.00 44.06 118 ILE A C 1
ATOM 966 O O . ILE A 1 118 ? 14.978 -16.308 19.129 1.00 44.06 118 ILE A O 1
ATOM 970 N N . ALA A 1 119 ? 15.325 -16.359 16.911 1.00 44.88 119 ALA A N 1
ATOM 971 C CA . ALA A 1 119 ? 14.563 -17.588 16.699 1.00 44.88 119 ALA A CA 1
ATOM 972 C C . ALA A 1 119 ? 15.313 -18.830 17.218 1.00 44.88 119 ALA A C 1
ATOM 974 O O . ALA A 1 119 ? 14.661 -19.769 17.679 1.00 44.88 119 ALA A O 1
ATOM 975 N N . GLU A 1 120 ? 16.651 -18.821 17.204 1.00 44.12 120 GLU A N 1
ATOM 976 C CA . GLU A 1 120 ? 17.479 -19.871 17.816 1.00 44.12 120 GLU A CA 1
ATOM 977 C C . GLU A 1 120 ? 17.622 -19.713 19.343 1.00 44.12 120 GLU A C 1
ATOM 979 O O . GLU A 1 120 ? 17.697 -20.712 20.054 1.00 44.12 120 GLU A O 1
ATOM 984 N N . MET A 1 121 ? 17.571 -18.491 19.889 1.00 38.66 121 MET A N 1
ATOM 985 C CA . MET A 1 121 ? 17.701 -18.247 21.338 1.00 38.66 121 MET A CA 1
ATOM 986 C C . MET A 1 121 ? 16.414 -18.437 22.162 1.00 38.66 121 MET A C 1
ATOM 988 O O . MET A 1 121 ? 16.462 -18.377 23.389 1.00 38.66 121 MET A O 1
ATOM 992 N N . GLN A 1 122 ? 15.255 -18.697 21.548 1.00 37.34 122 GLN A N 1
ATOM 993 C CA . GLN A 1 122 ? 14.015 -18.956 22.301 1.00 37.34 122 GLN A CA 1
ATOM 994 C C . GLN A 1 122 ? 13.946 -20.342 22.977 1.00 37.34 122 GLN A C 1
ATOM 996 O O . GLN A 1 122 ? 12.956 -20.620 23.660 1.00 37.34 122 GLN A O 1
ATOM 1001 N N . GLU A 1 123 ? 14.974 -21.190 22.850 1.00 46.75 123 GLU A N 1
ATOM 1002 C CA . GLU A 1 123 ? 15.073 -22.450 23.608 1.00 46.75 123 GLU A CA 1
ATOM 1003 C C . GLU A 1 123 ? 15.779 -22.324 24.968 1.00 46.75 123 GLU A C 1
ATOM 1005 O O . GLU A 1 123 ? 15.481 -23.124 25.854 1.00 46.75 123 GLU A O 1
ATOM 1010 N N . ASP A 1 124 ? 16.599 -21.294 25.197 1.00 40.34 124 ASP A N 1
ATOM 1011 C CA . ASP A 1 124 ? 17.368 -21.159 26.438 1.00 40.34 124 ASP A CA 1
ATOM 1012 C C . ASP A 1 124 ? 17.051 -19.832 27.143 1.00 40.34 124 ASP A C 1
ATOM 1014 O O . ASP A 1 124 ? 17.530 -18.748 26.818 1.00 40.34 124 ASP A O 1
ATOM 1018 N N . SER A 1 125 ? 16.173 -19.928 28.139 1.00 49.53 125 SER A N 1
ATOM 1019 C CA . SER A 1 125 ? 15.877 -18.853 29.078 1.00 49.53 125 SER A CA 1
ATOM 1020 C C . SER A 1 125 ? 17.067 -18.554 29.993 1.00 49.53 125 SER A C 1
ATOM 1022 O O . SER A 1 125 ? 17.679 -19.493 30.494 1.00 49.53 125 SER A O 1
ATOM 1024 N N . GLU A 1 126 ? 17.209 -17.267 30.333 1.00 42.59 126 GLU A N 1
ATOM 1025 C CA . GLU A 1 126 ? 18.147 -16.647 31.295 1.00 42.59 126 GLU A CA 1
ATOM 1026 C C . GLU A 1 126 ? 19.423 -16.074 30.658 1.00 42.59 126 GLU A C 1
ATOM 1028 O O . GLU A 1 126 ? 20.476 -16.674 30.772 1.00 42.59 126 GLU A O 1
ATOM 1033 N N . ASP A 1 127 ? 19.312 -14.915 29.984 1.00 43.97 127 ASP A N 1
ATOM 1034 C CA . ASP A 1 127 ? 20.261 -13.777 30.073 1.00 43.97 127 ASP A CA 1
ATOM 1035 C C . ASP A 1 127 ? 19.869 -12.654 29.078 1.00 43.97 127 ASP A C 1
ATOM 1037 O O . ASP A 1 127 ? 20.520 -12.403 28.070 1.00 43.97 127 ASP A O 1
ATOM 1041 N N . ILE A 1 128 ? 18.759 -11.948 29.348 1.00 45.78 128 ILE A N 1
ATOM 1042 C CA . ILE A 1 128 ? 18.290 -10.787 28.555 1.00 45.78 128 ILE A CA 1
ATOM 1043 C C . ILE A 1 128 ? 18.470 -9.508 29.384 1.00 45.78 128 ILE A C 1
ATOM 1045 O O . ILE A 1 128 ? 17.497 -8.901 29.835 1.00 45.78 128 ILE A O 1
ATOM 1049 N N . ALA A 1 129 ? 19.714 -9.123 29.662 1.00 43.88 129 ALA A N 1
ATOM 1050 C CA . ALA A 1 129 ? 20.002 -7.852 30.339 1.00 43.88 129 ALA A CA 1
ATOM 1051 C C . ALA A 1 129 ? 21.136 -7.043 29.691 1.00 43.88 129 ALA A C 1
ATOM 1053 O O . ALA A 1 129 ? 21.103 -5.820 29.776 1.00 43.88 129 ALA A O 1
ATOM 1054 N N . ASP A 1 130 ? 22.057 -7.684 28.965 1.00 40.06 130 ASP A N 1
ATOM 1055 C CA . ASP A 1 130 ? 23.292 -7.017 28.521 1.00 40.06 130 ASP A CA 1
ATOM 1056 C C . ASP A 1 130 ? 23.332 -6.660 27.017 1.00 40.06 130 ASP A C 1
ATOM 1058 O O . ASP A 1 130 ? 24.313 -6.097 26.547 1.00 40.06 130 ASP A O 1
ATOM 1062 N N . MET A 1 131 ? 22.258 -6.906 26.253 1.00 42.44 131 MET A N 1
ATOM 1063 C CA . MET A 1 131 ? 22.160 -6.583 24.809 1.00 42.44 131 MET A CA 1
ATOM 1064 C C . MET A 1 131 ? 21.374 -5.291 24.498 1.00 42.44 131 MET A C 1
ATOM 1066 O O . MET A 1 131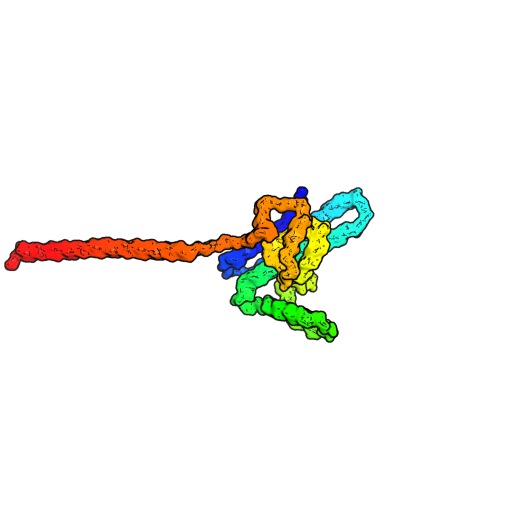 ? 20.879 -5.106 23.390 1.00 42.44 131 MET A O 1
ATOM 1070 N N . GLN A 1 132 ? 21.198 -4.391 25.471 1.00 39.88 132 GLN A N 1
ATOM 1071 C CA . GLN A 1 132 ? 20.374 -3.183 25.289 1.00 39.88 132 GLN A CA 1
ATOM 1072 C C . GLN A 1 132 ? 21.121 -1.955 24.746 1.00 39.88 132 GLN A C 1
ATOM 1074 O O . GLN A 1 132 ? 20.451 -1.011 24.340 1.00 39.88 132 GLN A O 1
ATOM 1079 N N . GLU A 1 133 ? 22.456 -1.947 24.684 1.00 41.09 133 GLU A N 1
ATOM 1080 C CA . GLU A 1 133 ? 23.210 -0.718 24.366 1.00 41.09 133 GLU A CA 1
ATOM 1081 C C . GLU A 1 133 ? 23.477 -0.522 22.856 1.00 41.09 133 GLU A C 1
ATOM 1083 O O . GLU A 1 133 ? 23.428 0.605 22.377 1.00 41.09 133 GLU A O 1
ATOM 1088 N N . ASP A 1 134 ? 23.619 -1.596 22.066 1.00 39.31 134 ASP A N 1
ATOM 1089 C CA . ASP A 1 134 ? 23.898 -1.496 20.615 1.00 39.31 134 ASP A CA 1
ATOM 1090 C C . ASP A 1 134 ? 22.628 -1.469 19.729 1.00 39.31 134 ASP A C 1
ATOM 1092 O O . ASP A 1 134 ? 22.693 -1.238 18.522 1.00 39.31 134 ASP A O 1
ATOM 1096 N N . SER A 1 135 ? 21.445 -1.652 20.329 1.00 40.22 135 SER A N 1
ATOM 1097 C CA . SER A 1 135 ? 20.142 -1.616 19.637 1.00 40.22 135 SER A CA 1
ATOM 1098 C C . SER A 1 135 ? 19.541 -0.207 19.478 1.00 40.22 135 SER A C 1
ATOM 1100 O O . SER A 1 135 ? 18.517 -0.040 18.806 1.00 40.22 135 SER A O 1
ATOM 1102 N N . GLU A 1 136 ? 20.152 0.817 20.086 1.00 37.41 136 GLU A N 1
ATOM 1103 C CA . GLU A 1 136 ? 19.597 2.178 20.127 1.00 37.41 136 GLU A CA 1
ATOM 1104 C C . GLU A 1 136 ? 19.643 2.895 18.762 1.00 37.41 136 GLU A C 1
ATOM 1106 O O . GLU A 1 136 ? 18.698 3.609 18.424 1.00 37.41 136 GLU A O 1
ATOM 1111 N N . ASP A 1 137 ? 20.656 2.641 17.926 1.00 42.16 137 ASP A N 1
ATOM 1112 C CA . ASP A 1 137 ? 20.809 3.326 16.628 1.00 42.16 137 ASP A CA 1
ATOM 1113 C C . ASP A 1 137 ? 19.890 2.758 15.522 1.00 42.16 137 ASP A C 1
ATOM 1115 O O . ASP A 1 137 ? 19.425 3.485 14.639 1.00 42.16 137 ASP A O 1
ATOM 1119 N N . VAL A 1 138 ? 19.574 1.459 15.572 1.00 44.12 138 VAL A N 1
ATOM 1120 C CA . VAL A 1 138 ? 18.701 0.773 14.594 1.00 44.12 138 VAL A CA 1
ATOM 1121 C C . VAL A 1 138 ? 17.228 1.126 14.831 1.00 44.12 138 VAL A C 1
ATOM 1123 O O . VAL A 1 138 ? 16.456 1.327 13.883 1.00 44.12 138 VAL A O 1
ATOM 1126 N N . ALA A 1 139 ? 16.844 1.263 16.102 1.00 43.84 139 ALA A N 1
ATOM 1127 C CA . ALA A 1 139 ? 15.484 1.561 16.520 1.00 43.84 139 ALA A CA 1
ATOM 1128 C C . ALA A 1 139 ? 15.026 2.972 16.106 1.00 43.84 139 ALA A C 1
ATOM 1130 O O . ALA A 1 139 ? 13.863 3.156 15.737 1.00 43.84 139 ALA A O 1
ATOM 1131 N N . ASP A 1 140 ? 15.932 3.951 16.065 1.00 47.59 140 ASP A N 1
ATOM 1132 C CA . ASP A 1 140 ? 15.590 5.363 15.839 1.00 47.59 140 ASP A CA 1
ATOM 1133 C C . ASP A 1 140 ? 15.096 5.675 14.407 1.00 47.59 140 ASP A C 1
ATOM 1135 O O . ASP A 1 140 ? 14.505 6.730 14.143 1.00 47.59 140 ASP A O 1
ATOM 1139 N N . SER A 1 141 ? 15.275 4.734 13.472 1.00 57.81 141 SER A N 1
ATOM 1140 C CA . SER A 1 141 ? 14.956 4.926 12.054 1.00 57.81 141 SER A CA 1
ATOM 1141 C C . SER A 1 141 ? 13.556 4.455 11.629 1.00 57.81 141 SER A C 1
ATOM 1143 O O . SER A 1 141 ? 13.018 4.995 10.658 1.00 57.81 141 SER A O 1
ATOM 1145 N N . SER A 1 142 ? 12.928 3.493 12.321 1.00 64.25 142 SER A N 1
ATOM 1146 C CA . SER A 1 142 ? 11.618 2.951 11.910 1.00 64.25 142 SER A CA 1
ATOM 1147 C C . SER A 1 142 ? 10.453 3.854 12.325 1.00 64.25 142 SER A C 1
ATOM 1149 O O . SER A 1 142 ? 10.458 4.493 13.384 1.00 64.25 142 SER A O 1
ATOM 1151 N N . LEU A 1 143 ? 9.420 3.929 11.482 1.00 65.94 143 LEU A N 1
ATOM 1152 C CA . LEU A 1 143 ? 8.248 4.746 11.784 1.00 65.94 143 LEU A CA 1
ATOM 1153 C C . LEU A 1 143 ? 7.449 4.153 12.945 1.00 65.94 143 LEU A C 1
ATOM 1155 O O . LEU A 1 143 ? 6.935 4.886 13.794 1.00 65.94 143 LEU A O 1
ATOM 1159 N N . GLU A 1 144 ? 7.378 2.825 12.978 1.00 66.06 144 GLU A N 1
ATOM 1160 C CA . GLU A 1 144 ? 6.762 2.053 14.047 1.00 66.06 144 GLU A CA 1
ATOM 1161 C C . GLU A 1 144 ? 7.394 2.361 15.412 1.00 66.06 144 GLU A C 1
ATOM 1163 O O . GLU A 1 144 ? 6.681 2.739 16.347 1.00 66.06 144 GLU A O 1
ATOM 1168 N N . PHE A 1 145 ? 8.725 2.313 15.519 1.00 65.06 145 PHE A N 1
ATOM 1169 C CA . PHE A 1 145 ? 9.414 2.626 16.769 1.00 65.06 145 PHE A CA 1
ATOM 1170 C C . PHE A 1 145 ? 9.214 4.087 17.176 1.00 65.06 145 PHE A C 1
ATOM 1172 O O . PHE A 1 145 ? 8.886 4.374 18.329 1.00 65.06 145 PHE A O 1
ATOM 1179 N N . LYS A 1 146 ? 9.307 5.021 16.224 1.00 65.00 146 LYS A N 1
ATOM 1180 C CA . LYS A 1 146 ? 9.142 6.454 16.500 1.00 65.00 146 LYS A CA 1
ATOM 1181 C C . LYS A 1 146 ? 7.748 6.807 17.027 1.00 65.00 146 LYS A C 1
ATOM 1183 O O . LYS A 1 146 ? 7.613 7.729 17.833 1.00 65.00 146 LYS A O 1
ATOM 1188 N N . LEU A 1 147 ? 6.710 6.101 16.574 1.00 66.44 147 LEU A N 1
ATOM 1189 C CA . LEU A 1 147 ? 5.325 6.353 16.981 1.00 66.44 147 LEU A CA 1
ATOM 1190 C C . LEU A 1 147 ? 4.898 5.536 18.205 1.00 66.44 147 LEU A C 1
ATOM 1192 O O . LEU A 1 147 ? 4.205 6.068 19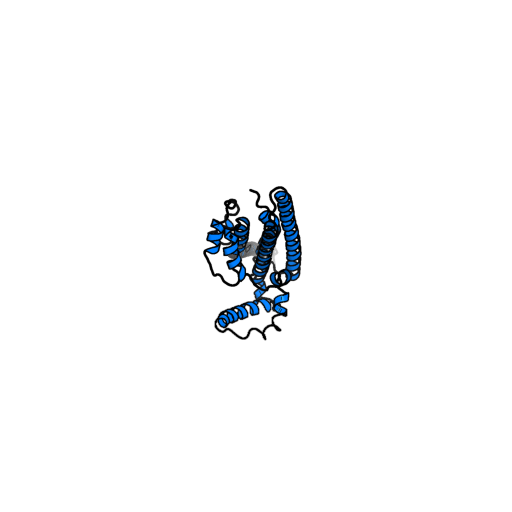.071 1.00 66.44 147 LEU A O 1
ATOM 1196 N N . PHE A 1 148 ? 5.318 4.274 18.306 1.00 66.00 148 PHE A N 1
ATOM 1197 C CA . PHE A 1 148 ? 4.801 3.331 19.303 1.00 66.00 148 PHE A CA 1
ATOM 1198 C C . PHE A 1 148 ? 5.834 2.884 20.340 1.00 66.00 148 PHE A C 1
ATOM 1200 O O . PHE A 1 148 ? 5.471 2.171 21.277 1.00 66.00 148 PHE A O 1
ATOM 1207 N N . ARG A 1 149 ? 7.099 3.312 20.208 1.00 57.88 149 ARG A N 1
ATOM 1208 C CA . ARG A 1 149 ? 8.241 2.895 21.048 1.00 57.88 149 ARG A CA 1
ATOM 1209 C C . ARG A 1 149 ? 8.383 1.378 21.167 1.00 57.88 149 ARG A C 1
ATOM 1211 O O . ARG A 1 149 ? 8.811 0.855 22.192 1.00 57.88 149 ARG A O 1
ATOM 1218 N N . ARG A 1 150 ? 7.954 0.666 20.131 1.00 57.69 150 ARG A N 1
ATOM 1219 C CA . ARG A 1 150 ? 8.059 -0.782 20.001 1.00 57.69 150 ARG A CA 1
ATOM 1220 C C . ARG A 1 150 ? 8.597 -1.041 18.604 1.00 57.69 150 ARG A C 1
ATOM 1222 O O . ARG A 1 150 ? 8.017 -0.549 17.644 1.00 57.69 150 ARG A O 1
ATOM 1229 N N . SER A 1 151 ? 9.729 -1.730 18.518 1.00 51.22 151 SER A N 1
ATOM 1230 C CA . SER A 1 151 ? 10.273 -2.226 17.256 1.00 51.22 151 SER A CA 1
ATOM 1231 C C . SER A 1 151 ? 9.740 -3.639 17.090 1.00 51.22 151 SER A C 1
ATOM 1233 O O . SER A 1 151 ? 10.219 -4.557 17.750 1.00 51.22 151 SER A O 1
ATOM 1235 N N . LEU A 1 152 ? 8.653 -3.800 16.340 1.00 55.03 152 LEU A N 1
ATOM 1236 C CA . LEU A 1 152 ? 7.986 -5.088 16.180 1.00 55.03 152 LEU A CA 1
ATOM 1237 C C . LEU A 1 152 ? 7.580 -5.338 14.727 1.00 55.03 152 LEU A C 1
ATOM 1239 O O . LEU A 1 152 ? 6.599 -6.039 14.544 1.00 55.03 152 LEU A O 1
ATOM 1243 N N . MET A 1 153 ? 8.306 -4.793 13.735 1.00 56.88 153 MET A N 1
ATOM 1244 C CA . MET A 1 153 ? 8.370 -5.156 12.295 1.00 56.88 153 MET A CA 1
ATOM 1245 C C . MET A 1 153 ? 7.291 -6.144 11.781 1.00 56.88 153 MET A C 1
ATOM 1247 O O . MET A 1 153 ? 7.578 -7.203 11.222 1.00 56.88 153 MET A O 1
ATOM 1251 N N . GLY A 1 154 ? 6.011 -5.846 11.998 1.00 59.47 154 GLY A N 1
ATOM 1252 C CA . GLY A 1 154 ? 4.921 -6.787 11.736 1.00 59.47 154 GLY A CA 1
ATOM 1253 C C . GLY A 1 154 ? 4.924 -8.142 12.475 1.00 59.47 154 GLY A C 1
ATOM 1254 O O . GLY A 1 154 ? 4.114 -8.983 12.094 1.00 59.47 154 GLY A O 1
ATOM 1255 N N . THR A 1 155 ? 5.747 -8.398 13.501 1.00 67.62 155 THR A N 1
ATOM 1256 C CA . THR A 1 155 ? 5.726 -9.655 14.287 1.00 67.62 155 THR A CA 1
ATOM 1257 C C . THR A 1 155 ? 4.350 -9.907 14.890 1.00 67.62 155 THR A C 1
ATOM 1259 O O . THR A 1 155 ? 3.788 -10.987 14.746 1.00 67.62 155 THR A O 1
ATOM 1262 N N . ASN A 1 156 ? 3.747 -8.866 15.460 1.00 79.00 156 ASN A N 1
ATOM 1263 C CA . ASN A 1 156 ? 2.419 -8.954 16.054 1.00 79.00 156 ASN A CA 1
ATOM 1264 C C . ASN A 1 156 ? 1.293 -8.775 15.035 1.00 79.00 156 ASN A C 1
ATOM 1266 O O . ASN A 1 156 ? 0.127 -8.898 15.402 1.00 79.00 156 ASN A O 1
ATOM 1270 N N . PHE A 1 157 ? 1.588 -8.436 13.776 1.00 86.12 157 PHE A N 1
ATOM 1271 C CA . PHE A 1 157 ? 0.532 -8.164 12.802 1.00 86.12 157 PHE A CA 1
ATOM 1272 C C . PHE A 1 157 ? -0.362 -9.386 12.600 1.00 86.12 157 PHE A C 1
ATOM 1274 O O . PHE A 1 157 ? -1.582 -9.242 12.599 1.00 86.12 157 PHE A O 1
ATOM 1281 N N . HIS A 1 158 ? 0.226 -10.578 12.467 1.00 86.25 158 HIS A N 1
ATOM 1282 C CA . HIS A 1 158 ? -0.536 -11.812 12.267 1.00 86.25 158 HIS A CA 1
ATOM 1283 C C . HIS A 1 158 ? -1.432 -12.102 13.475 1.00 86.25 158 HIS A C 1
ATOM 1285 O O . HIS A 1 158 ? -2.644 -12.232 13.302 1.00 86.25 158 HIS A O 1
ATOM 1291 N N . ASP A 1 159 ? -0.886 -12.051 14.690 1.00 87.75 159 ASP A N 1
ATOM 1292 C CA . ASP A 1 159 ? -1.637 -12.255 15.937 1.00 87.75 159 ASP A CA 1
ATOM 1293 C C . ASP A 1 159 ? -2.769 -11.234 16.122 1.00 87.75 159 ASP A C 1
ATOM 1295 O O . ASP A 1 159 ? -3.905 -11.573 16.475 1.00 87.75 159 ASP A O 1
ATOM 1299 N N . ILE A 1 160 ? -2.485 -9.956 15.855 1.00 88.94 160 ILE A N 1
ATOM 1300 C CA . ILE A 1 160 ? -3.478 -8.880 15.915 1.00 88.94 160 ILE A CA 1
ATOM 1301 C C . ILE A 1 160 ? -4.548 -9.100 14.842 1.00 88.94 160 ILE A C 1
ATOM 1303 O O . ILE A 1 160 ? -5.734 -8.930 15.115 1.00 88.94 160 ILE A O 1
ATOM 1307 N N . SER A 1 161 ? -4.170 -9.526 13.638 1.00 89.00 161 SER A N 1
ATOM 1308 C CA . SER A 1 161 ? -5.121 -9.758 12.553 1.00 89.00 161 SER A CA 1
ATOM 1309 C C . SER A 1 161 ? -6.046 -10.949 12.814 1.00 89.00 161 SER A C 1
ATOM 1311 O O . SER A 1 161 ? -7.240 -10.865 12.518 1.00 89.00 161 SER A O 1
ATOM 1313 N N . GLU A 1 162 ? -5.541 -12.025 13.425 1.00 89.56 162 GLU A N 1
ATOM 1314 C CA . GLU A 1 162 ? -6.349 -13.190 13.793 1.00 89.56 162 GLU A CA 1
ATOM 1315 C C . GLU A 1 162 ? -7.261 -12.901 14.992 1.00 89.56 162 GLU A C 1
ATOM 1317 O O . GLU A 1 162 ? -8.374 -13.428 15.056 1.00 89.56 162 GLU A O 1
ATOM 1322 N N . SER A 1 163 ? -6.831 -12.044 15.922 1.00 90.81 163 SER A N 1
ATOM 1323 C CA . SER A 1 163 ? -7.615 -11.697 17.112 1.00 90.81 163 SER A CA 1
ATOM 1324 C C . SER A 1 163 ? -8.650 -10.594 16.869 1.00 90.81 163 SER A C 1
ATOM 1326 O O . SER A 1 163 ? -9.793 -10.727 17.313 1.00 90.81 163 SER A O 1
ATOM 1328 N N . GLU A 1 164 ? -8.291 -9.522 16.159 1.00 89.12 164 GLU A N 1
ATOM 1329 C CA . GLU A 1 164 ? -9.154 -8.355 15.914 1.00 89.12 164 GLU A CA 1
ATOM 1330 C C . GLU A 1 164 ? -9.971 -8.483 14.618 1.00 89.12 164 GLU A C 1
ATOM 1332 O O . GLU A 1 164 ? -11.087 -7.966 14.540 1.00 89.12 164 GLU A O 1
ATOM 1337 N N . GLY A 1 165 ? -9.468 -9.205 13.609 1.00 88.06 165 GLY A N 1
ATOM 1338 C CA . GLY A 1 165 ? -10.147 -9.396 12.322 1.00 88.06 165 GLY A CA 1
ATOM 1339 C C . GLY A 1 165 ? -11.573 -9.961 12.440 1.00 88.06 165 GLY A C 1
ATOM 1340 O O . GLY A 1 165 ? -12.496 -9.365 11.886 1.00 88.06 165 GLY A O 1
ATOM 1341 N N . PRO A 1 166 ? -11.816 -11.045 13.201 1.00 90.12 166 PRO A N 1
ATOM 1342 C CA . PRO A 1 166 ? -1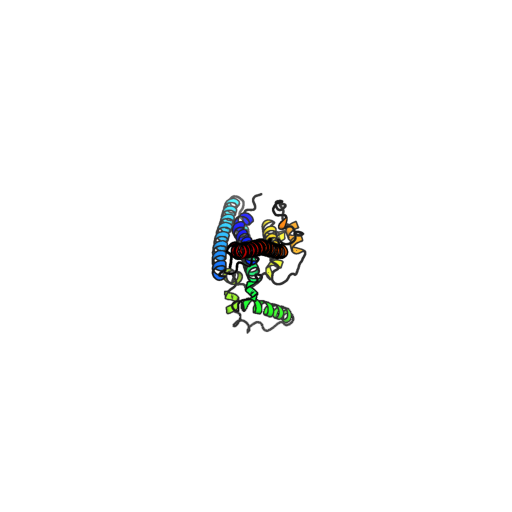3.162 -11.595 13.380 1.00 90.12 166 PRO A CA 1
ATOM 1343 C C . PRO A 1 166 ? -14.117 -10.665 14.140 1.00 90.12 166 PRO A C 1
ATOM 1345 O O . PRO A 1 166 ? -15.335 -10.822 14.053 1.00 90.12 166 PRO A O 1
ATOM 1348 N N . GLN A 1 167 ? -13.579 -9.736 14.937 1.00 89.38 167 GLN A N 1
ATOM 1349 C CA . GLN A 1 167 ? -14.368 -8.862 15.807 1.00 89.38 167 GLN A CA 1
ATOM 1350 C C . GLN A 1 167 ? -14.906 -7.634 15.068 1.00 89.38 167 GLN A C 1
ATOM 1352 O O . GLN A 1 167 ? -15.915 -7.058 15.487 1.00 89.38 167 GLN A O 1
ATOM 1357 N N . ASP A 1 168 ? -14.231 -7.206 14.000 1.00 88.50 168 ASP A N 1
ATOM 1358 C CA . ASP A 1 168 ? -14.577 -6.001 13.258 1.00 88.50 168 ASP A CA 1
ATOM 1359 C C . ASP A 1 168 ? -14.286 -6.156 11.759 1.00 88.50 168 ASP A C 1
ATOM 1361 O O . ASP A 1 168 ? -13.137 -6.265 11.331 1.00 88.50 168 ASP A O 1
ATOM 1365 N N . SER A 1 169 ? -15.342 -6.082 10.944 1.00 90.31 169 SER A N 1
ATOM 1366 C CA . SER A 1 169 ? -15.226 -6.172 9.486 1.00 90.31 169 SER A CA 1
ATOM 1367 C C . SER A 1 169 ? -14.355 -5.066 8.878 1.00 90.31 169 SER A C 1
ATOM 1369 O O . SER A 1 169 ? -13.801 -5.292 7.803 1.00 90.31 169 SER A O 1
ATOM 1371 N N . GLU A 1 170 ? -14.250 -3.882 9.492 1.00 90.19 170 GLU A N 1
ATOM 1372 C CA . GLU A 1 170 ? -13.373 -2.815 8.992 1.00 90.19 170 GLU A CA 1
ATOM 1373 C C . GLU A 1 170 ? -11.902 -3.109 9.312 1.00 90.19 170 GLU A C 1
ATOM 1375 O O . GLU A 1 170 ? -11.031 -2.791 8.505 1.00 90.19 170 GLU A O 1
ATOM 1380 N N . MET A 1 171 ? -11.614 -3.780 10.433 1.00 91.75 171 MET A N 1
ATOM 1381 C CA . MET A 1 171 ? -10.258 -4.260 10.730 1.00 91.75 171 MET A CA 1
ATOM 1382 C C . MET A 1 171 ? -9.859 -5.391 9.789 1.00 91.75 171 MET A C 1
ATOM 1384 O O . MET A 1 171 ? -8.778 -5.342 9.208 1.00 91.75 171 MET A O 1
ATOM 1388 N N . ALA A 1 172 ? -10.754 -6.361 9.567 1.00 91.69 172 ALA A N 1
ATOM 1389 C CA . ALA A 1 172 ? -10.521 -7.429 8.598 1.00 91.69 172 ALA A CA 1
ATOM 1390 C C . ALA A 1 172 ? -10.198 -6.871 7.203 1.00 91.69 172 ALA A C 1
ATOM 1392 O O . ALA A 1 172 ? -9.262 -7.334 6.554 1.00 91.69 172 ALA A O 1
ATOM 1393 N N . GLU A 1 173 ? -10.925 -5.838 6.763 1.00 91.44 173 GLU A N 1
ATOM 1394 C CA . GLU A 1 173 ? -10.658 -5.165 5.490 1.00 91.44 173 GLU A CA 1
ATOM 1395 C C . GLU A 1 173 ? -9.300 -4.453 5.473 1.00 91.44 173 GLU A C 1
ATOM 1397 O O . GLU A 1 173 ? -8.572 -4.577 4.490 1.00 91.44 173 GLU A O 1
ATOM 1402 N N . LEU A 1 174 ? -8.916 -3.754 6.546 1.00 92.38 174 LEU A N 1
ATOM 1403 C CA . LEU A 1 174 ? -7.596 -3.127 6.647 1.00 92.38 174 LEU A CA 1
ATOM 1404 C C . LEU A 1 174 ? -6.466 -4.163 6.551 1.00 92.38 174 LEU A C 1
ATOM 1406 O O . LEU A 1 174 ? -5.563 -4.001 5.729 1.00 92.38 174 LEU A O 1
ATOM 1410 N N . PHE A 1 175 ? -6.524 -5.235 7.344 1.00 92.38 175 PHE A N 1
ATOM 1411 C CA . PHE A 1 175 ? -5.509 -6.292 7.315 1.00 92.38 175 PHE A CA 1
ATOM 1412 C C . PHE A 1 175 ? -5.449 -6.966 5.946 1.00 92.38 175 PHE A C 1
ATOM 1414 O O . PHE A 1 175 ? -4.372 -7.200 5.403 1.00 92.38 175 PHE A O 1
ATOM 1421 N N . TYR A 1 176 ? -6.610 -7.205 5.339 1.00 90.50 176 TYR A N 1
ATOM 1422 C CA . TYR A 1 176 ? -6.702 -7.750 3.996 1.00 90.50 176 TYR A CA 1
ATOM 1423 C C . TYR A 1 176 ? -6.054 -6.844 2.942 1.00 90.50 176 TYR A C 1
ATOM 1425 O O . TYR A 1 176 ? -5.341 -7.329 2.056 1.00 90.50 176 TYR A O 1
ATOM 1433 N N . ILE A 1 177 ? -6.282 -5.529 3.026 1.00 89.12 177 ILE A N 1
ATOM 1434 C CA . ILE A 1 177 ? -5.636 -4.549 2.149 1.00 89.12 177 ILE A CA 1
ATOM 1435 C C . ILE A 1 177 ? -4.123 -4.570 2.374 1.00 89.12 177 ILE A C 1
ATOM 1437 O O . ILE A 1 177 ? -3.393 -4.640 1.390 1.00 89.12 177 ILE A O 1
ATOM 1441 N N . ALA A 1 178 ? -3.648 -4.581 3.622 1.00 89.81 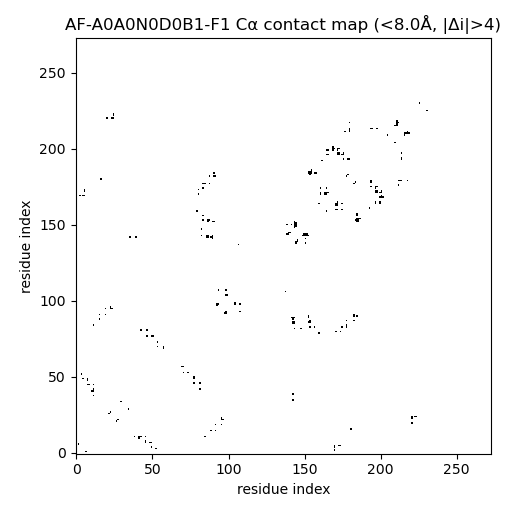178 ALA A N 1
ATOM 1442 C CA . ALA A 1 178 ? -2.219 -4.649 3.931 1.00 89.81 178 ALA A CA 1
ATOM 1443 C C . ALA A 1 178 ? -1.556 -5.893 3.308 1.00 89.81 178 ALA A C 1
ATOM 1445 O O . ALA A 1 178 ? -0.593 -5.759 2.551 1.00 89.81 178 ALA A O 1
ATOM 1446 N N . LEU A 1 179 ? -2.134 -7.086 3.501 1.00 87.81 179 LEU A N 1
ATOM 1447 C CA . LEU A 1 179 ? -1.655 -8.325 2.870 1.00 87.81 179 LEU A CA 1
ATOM 1448 C C . LEU A 1 179 ? -1.697 -8.251 1.335 1.00 87.81 179 LEU A C 1
ATOM 1450 O O . LEU A 1 179 ? -0.791 -8.708 0.639 1.00 87.81 179 LEU A O 1
ATOM 1454 N N . SER A 1 180 ? -2.742 -7.644 0.769 1.00 84.62 180 SER A N 1
ATOM 1455 C CA . SER A 1 180 ? -2.866 -7.455 -0.684 1.00 84.62 180 SER A CA 1
ATOM 1456 C C . SER A 1 180 ? -1.831 -6.473 -1.239 1.00 84.62 180 SER A C 1
ATOM 1458 O O . SER A 1 180 ? -1.380 -6.620 -2.376 1.00 84.62 180 SER A O 1
ATOM 1460 N N . LEU A 1 181 ? -1.403 -5.515 -0.417 1.00 82.81 181 LEU A N 1
ATOM 1461 C CA . LEU A 1 181 ? -0.261 -4.642 -0.657 1.00 82.81 181 LEU A CA 1
ATOM 1462 C C . LEU A 1 181 ? 1.073 -5.321 -0.344 1.00 82.81 181 LEU A C 1
ATOM 1464 O O . LEU A 1 181 ? 2.099 -4.649 -0.345 1.00 82.81 181 LEU A O 1
ATOM 1468 N N . GLY A 1 182 ? 1.096 -6.650 -0.233 1.00 79.69 182 GLY A N 1
ATOM 1469 C CA . GLY A 1 182 ? 2.312 -7.445 -0.136 1.00 79.69 182 GLY A CA 1
ATOM 1470 C C . GLY A 1 182 ? 3.020 -7.329 1.205 1.00 79.69 182 GLY A C 1
ATOM 1471 O O . GLY A 1 182 ? 4.211 -7.615 1.247 1.00 79.69 182 GLY A O 1
ATOM 1472 N N . PHE A 1 183 ? 2.301 -6.921 2.248 1.00 83.75 183 PHE A N 1
ATOM 1473 C CA . PHE A 1 183 ? 2.772 -7.027 3.617 1.00 83.75 183 PHE A CA 1
ATOM 1474 C C . PHE A 1 183 ? 2.726 -8.487 4.051 1.00 83.75 183 PHE A C 1
ATOM 1476 O O . PHE A 1 183 ? 1.664 -9.100 3.991 1.00 83.75 183 PHE A O 1
ATOM 1483 N N . TYR A 1 184 ? 3.852 -9.042 4.487 1.00 72.75 184 TYR A N 1
ATOM 1484 C CA . TYR A 1 184 ? 3.896 -10.403 5.042 1.00 72.75 184 TYR A CA 1
ATOM 1485 C C . TYR A 1 184 ? 4.483 -10.440 6.462 1.00 72.75 184 TYR A C 1
ATOM 1487 O O . TYR A 1 184 ? 4.477 -11.495 7.092 1.00 72.75 184 TYR A O 1
ATOM 1495 N N . GLY A 1 185 ? 4.951 -9.297 6.984 1.00 72.38 185 GLY A N 1
ATOM 1496 C CA . GLY A 1 185 ? 5.729 -9.238 8.223 1.00 72.38 185 GLY A CA 1
ATOM 1497 C C . GLY A 1 185 ? 7.052 -10.008 8.118 1.00 72.38 185 GLY A C 1
ATOM 1498 O O . GLY A 1 185 ? 7.504 -10.331 7.014 1.00 72.38 185 GLY A O 1
ATOM 1499 N N . ILE A 1 186 ? 7.652 -10.308 9.275 1.00 64.56 186 ILE A N 1
ATOM 1500 C CA . ILE A 1 186 ? 8.905 -11.080 9.396 1.00 64.56 186 ILE A CA 1
ATOM 1501 C C . ILE A 1 186 ? 8.722 -12.557 9.010 1.00 64.56 186 ILE A C 1
ATOM 1503 O O . ILE A 1 186 ? 9.673 -13.206 8.584 1.00 64.56 186 ILE A O 1
ATOM 1507 N N . GLN A 1 187 ? 7.508 -13.104 9.101 1.00 60.22 187 GLN A N 1
ATOM 1508 C CA . GLN A 1 187 ? 7.308 -14.544 8.982 1.00 60.22 187 GLN A CA 1
ATOM 1509 C C . GLN A 1 187 ? 5.987 -14.844 8.258 1.00 60.22 187 GLN A C 1
ATOM 1511 O O . GLN A 1 187 ? 4.907 -14.477 8.719 1.00 60.22 187 GLN A O 1
ATOM 1516 N N . ASP A 1 188 ? 6.073 -15.501 7.097 1.00 61.69 188 ASP A N 1
ATOM 1517 C CA . ASP A 1 188 ? 4.922 -15.932 6.287 1.00 61.69 188 ASP A CA 1
ATOM 1518 C C . ASP A 1 188 ? 4.269 -17.171 6.930 1.00 61.69 188 ASP A C 1
ATOM 1520 O O . ASP A 1 188 ? 4.318 -18.282 6.406 1.00 61.69 188 ASP A O 1
ATOM 1524 N N . GLN A 1 189 ? 3.748 -17.007 8.150 1.00 64.00 189 GLN A N 1
ATOM 1525 C CA . GLN A 1 189 ? 3.301 -18.133 8.975 1.00 64.00 189 GLN A CA 1
ATOM 1526 C C . GLN A 1 189 ? 1.969 -18.729 8.508 1.00 64.00 189 GLN A C 1
ATOM 1528 O O . GLN A 1 189 ? 1.650 -19.865 8.863 1.00 64.00 189 GLN A O 1
ATOM 1533 N N . ASN A 1 190 ? 1.163 -17.994 7.730 1.00 75.31 190 ASN A N 1
ATOM 1534 C CA . ASN A 1 190 ? -0.176 -18.456 7.381 1.00 75.31 190 ASN A CA 1
ATOM 1535 C C . ASN A 1 190 ? -0.629 -18.035 5.970 1.00 75.31 190 ASN A C 1
ATOM 1537 O O . ASN A 1 190 ? -1.278 -16.994 5.813 1.00 75.31 190 ASN A O 1
ATOM 1541 N N . PRO A 1 191 ? -0.411 -18.880 4.941 1.00 76.62 191 PRO A N 1
ATOM 1542 C CA . PRO A 1 191 ? -0.825 -18.577 3.569 1.00 76.62 191 PRO A CA 1
ATOM 1543 C C . PRO A 1 191 ? -2.349 -18.434 3.416 1.00 76.62 191 PRO A C 1
ATOM 1545 O O . PRO A 1 191 ? -2.822 -17.837 2.451 1.00 76.62 191 PRO A O 1
ATOM 1548 N N . HIS A 1 192 ? -3.130 -18.944 4.376 1.00 85.06 192 HIS A N 1
ATOM 1549 C CA . HIS A 1 192 ? -4.593 -18.877 4.375 1.00 85.06 192 HIS A CA 1
ATOM 1550 C C . HIS A 1 192 ? -5.158 -17.681 5.144 1.00 85.06 192 HIS A C 1
ATOM 1552 O O . HIS A 1 192 ? -6.372 -17.473 5.135 1.00 85.06 192 HIS A O 1
ATOM 1558 N N . LEU A 1 193 ? -4.328 -16.877 5.814 1.00 86.25 193 LEU A N 1
ATOM 1559 C CA . LEU A 1 193 ? -4.812 -15.732 6.586 1.00 86.25 193 LEU A CA 1
ATOM 1560 C C . LEU A 1 193 ? -5.562 -14.730 5.701 1.00 86.25 193 LEU A C 1
ATOM 1562 O O . LEU A 1 193 ? -6.622 -14.235 6.081 1.00 86.25 193 LEU A O 1
ATOM 1566 N N . LYS A 1 194 ? -5.069 -14.496 4.480 1.00 86.69 194 LYS A N 1
ATOM 1567 C CA . LYS A 1 194 ? -5.736 -13.635 3.497 1.00 86.69 194 LYS A CA 1
ATOM 1568 C C . LYS A 1 194 ? -7.136 -14.151 3.132 1.00 86.69 194 LYS A C 1
ATOM 1570 O O . LYS A 1 194 ? -8.068 -13.351 3.040 1.00 86.69 194 LYS A O 1
ATOM 1575 N N . ASP A 1 195 ? -7.294 -15.467 2.973 1.00 86.56 195 ASP A N 1
ATOM 1576 C CA . ASP A 1 195 ? -8.587 -16.109 2.692 1.00 86.56 195 ASP A CA 1
ATOM 1577 C C . ASP A 1 195 ? -9.548 -15.974 3.882 1.00 86.56 195 ASP A C 1
ATOM 1579 O O . ASP A 1 195 ? -10.719 -15.632 3.701 1.00 86.56 195 ASP A O 1
ATOM 1583 N N . LYS A 1 196 ? -9.048 -16.199 5.107 1.00 89.75 196 LYS A N 1
ATOM 1584 C CA . LYS A 1 196 ? -9.827 -16.034 6.345 1.00 89.75 196 LYS A CA 1
ATOM 1585 C C . LYS A 1 196 ? -10.329 -14.597 6.494 1.00 89.75 196 LYS A C 1
ATOM 1587 O O . LYS A 1 196 ? -11.525 -14.391 6.689 1.00 89.75 196 LYS A O 1
ATOM 1592 N N . LEU A 1 197 ? -9.432 -13.618 6.350 1.00 88.56 197 LEU A N 1
ATOM 1593 C CA . LEU A 1 197 ? -9.755 -12.195 6.454 1.00 88.56 197 LEU A CA 1
ATOM 1594 C C . LEU A 1 197 ? -10.805 -11.793 5.422 1.00 88.56 197 LEU A C 1
ATOM 1596 O O . LEU A 1 197 ? -11.768 -11.126 5.783 1.00 88.56 197 LEU A O 1
ATOM 1600 N N . TYR A 1 198 ? -10.677 -12.258 4.174 1.00 87.38 198 TYR A N 1
ATOM 1601 C CA . TYR A 1 198 ? -11.681 -12.025 3.132 1.00 87.38 198 TYR A CA 1
ATOM 1602 C C . TYR A 1 198 ? -13.067 -12.545 3.532 1.00 87.38 198 TYR A C 1
ATOM 1604 O O . TYR A 1 198 ? -14.066 -11.862 3.317 1.00 87.38 198 TYR A O 1
ATOM 1612 N N . GLY A 1 199 ? -13.128 -13.723 4.162 1.00 85.62 199 GLY A N 1
ATOM 1613 C CA . GLY A 1 199 ? -14.371 -14.306 4.667 1.00 85.62 199 GLY A CA 1
ATOM 1614 C C . GLY A 1 199 ? -15.034 -13.510 5.798 1.00 85.62 199 GLY A C 1
ATOM 1615 O O . GLY A 1 199 ? -16.241 -13.639 5.995 1.00 85.62 199 GLY A O 1
ATOM 1616 N N . TRP A 1 200 ? -14.283 -12.679 6.527 1.00 89.81 200 TRP A N 1
ATOM 1617 C CA . TRP A 1 200 ? -14.809 -11.830 7.605 1.00 89.81 200 TRP A CA 1
ATOM 1618 C C . TRP A 1 200 ? -15.267 -10.444 7.134 1.00 89.81 200 TRP A C 1
ATOM 1620 O O . TRP A 1 200 ? -15.899 -9.714 7.900 1.00 89.81 200 TRP A O 1
ATOM 1630 N N . ILE A 1 201 ? -14.996 -10.064 5.880 1.00 87.81 201 ILE A N 1
ATOM 1631 C CA . ILE A 1 201 ? -15.468 -8.792 5.326 1.00 87.81 201 ILE A CA 1
ATOM 1632 C C . ILE A 1 201 ? -16.966 -8.926 5.013 1.00 87.81 201 ILE A C 1
ATOM 1634 O O . ILE A 1 201 ? -17.365 -9.618 4.081 1.00 87.81 201 ILE A O 1
ATOM 1638 N N . ALA A 1 202 ? -17.805 -8.247 5.801 1.00 72.69 202 ALA A N 1
ATOM 1639 C CA . ALA A 1 202 ? -19.263 -8.387 5.747 1.00 72.69 202 ALA A CA 1
ATOM 1640 C C . ALA A 1 202 ? -19.890 -7.885 4.431 1.00 72.69 202 ALA A C 1
ATOM 1642 O O . ALA A 1 202 ? -20.872 -8.450 3.956 1.00 72.69 202 ALA A O 1
ATOM 1643 N N . ASP A 1 203 ? -19.314 -6.833 3.844 1.00 72.81 203 ASP A N 1
ATOM 1644 C CA . ASP A 1 203 ? -19.719 -6.296 2.544 1.00 72.81 203 ASP A CA 1
ATOM 1645 C C . ASP A 1 203 ? -18.745 -6.807 1.476 1.00 72.81 203 ASP A C 1
ATOM 1647 O O . ASP A 1 203 ? -17.543 -6.553 1.575 1.00 72.81 203 ASP A O 1
ATOM 1651 N N . SER A 1 204 ? -19.250 -7.484 0.438 1.00 61.69 204 SER A N 1
ATOM 1652 C CA . SER A 1 204 ? -18.429 -7.888 -0.707 1.00 61.69 204 SER A CA 1
ATOM 1653 C C . SER A 1 204 ? -17.676 -6.672 -1.247 1.00 61.69 204 SER A C 1
ATOM 1655 O O . SER A 1 204 ? -18.307 -5.673 -1.610 1.00 61.69 204 SER A O 1
ATOM 1657 N N . LEU A 1 205 ? -16.342 -6.754 -1.283 1.00 64.25 205 LEU A N 1
ATOM 1658 C CA . LEU A 1 205 ? -15.488 -5.726 -1.879 1.00 64.25 205 LEU A CA 1
ATOM 1659 C C . LEU A 1 205 ? -16.056 -5.333 -3.257 1.00 64.25 205 LEU A C 1
ATOM 1661 O O . LEU A 1 205 ? -16.431 -6.228 -4.021 1.00 64.25 205 LEU A O 1
ATOM 1665 N N . PRO A 1 206 ? -16.161 -4.028 -3.576 1.00 59.06 206 PRO A N 1
ATOM 1666 C CA . PRO A 1 206 ? -16.699 -3.587 -4.858 1.00 59.06 206 PRO A CA 1
ATOM 1667 C C . PRO A 1 206 ? -15.935 -4.248 -6.008 1.00 59.06 206 PRO A C 1
ATOM 1669 O O . PRO A 1 206 ? -14.733 -4.480 -5.904 1.00 59.06 206 PRO A O 1
ATOM 1672 N N . ASP A 1 207 ? -16.623 -4.548 -7.108 1.00 51.44 207 ASP A N 1
ATOM 1673 C CA . ASP A 1 207 ? -16.072 -5.320 -8.231 1.00 51.44 207 ASP A CA 1
ATOM 1674 C C . ASP A 1 207 ? -14.767 -4.746 -8.821 1.00 51.44 207 ASP A C 1
ATOM 1676 O O . ASP A 1 207 ? -13.931 -5.489 -9.336 1.00 51.44 207 ASP A O 1
ATOM 1680 N N . ASP A 1 208 ? -14.538 -3.442 -8.680 1.00 55.00 208 ASP A N 1
ATOM 1681 C CA . ASP A 1 208 ? -13.312 -2.769 -9.123 1.00 55.00 208 ASP A CA 1
ATOM 1682 C C . ASP A 1 208 ? -12.085 -3.114 -8.251 1.00 55.00 208 ASP A C 1
ATOM 1684 O O . ASP A 1 208 ? -10.940 -2.958 -8.674 1.00 55.00 208 ASP A O 1
ATOM 1688 N N . ALA A 1 209 ? -12.309 -3.655 -7.050 1.00 55.47 209 ALA A N 1
ATOM 1689 C CA . ALA A 1 209 ? -11.292 -4.146 -6.126 1.00 55.47 209 ALA A CA 1
ATOM 1690 C C . ALA A 1 209 ? -10.925 -5.625 -6.363 1.00 55.47 209 ALA A C 1
ATOM 1692 O O . ALA A 1 209 ? -10.173 -6.202 -5.579 1.00 55.47 209 ALA A O 1
ATOM 1693 N N . ARG A 1 210 ? -11.393 -6.258 -7.454 1.00 50.78 210 ARG A N 1
ATOM 1694 C CA . ARG A 1 210 ? -11.055 -7.654 -7.822 1.00 50.78 210 ARG A CA 1
ATOM 1695 C C . ARG A 1 210 ? -9.548 -7.928 -7.909 1.00 50.78 210 ARG A C 1
ATOM 1697 O O . ARG A 1 210 ? -9.147 -9.072 -7.700 1.00 50.78 210 ARG A O 1
ATOM 1704 N N . PHE A 1 211 ? -8.712 -6.912 -8.146 1.00 56.50 211 PHE A N 1
ATOM 1705 C CA . PHE A 1 211 ? -7.242 -7.018 -8.081 1.00 56.50 211 PHE A CA 1
ATOM 1706 C C . PHE A 1 211 ? -6.705 -7.331 -6.679 1.00 56.50 211 PHE A C 1
ATOM 1708 O O . PHE A 1 211 ? -5.565 -7.761 -6.544 1.00 56.50 211 PHE A O 1
ATOM 1715 N N . LEU A 1 212 ? -7.518 -7.114 -5.647 1.00 54.72 212 LEU A N 1
ATOM 1716 C CA . LEU A 1 212 ? -7.194 -7.451 -4.272 1.00 54.72 212 LEU A CA 1
ATOM 1717 C C . LEU A 1 212 ? -7.640 -8.866 -3.914 1.00 54.72 212 LEU A C 1
ATOM 1719 O O . LEU A 1 212 ? -7.178 -9.338 -2.886 1.00 54.72 212 LEU A O 1
ATOM 1723 N N . SER A 1 213 ? -8.491 -9.547 -4.707 1.00 54.41 213 SER A N 1
ATOM 1724 C CA . SER A 1 213 ? -9.049 -10.879 -4.378 1.00 54.41 213 SER A CA 1
ATOM 1725 C C . SER A 1 213 ? -7.959 -11.885 -3.954 1.00 54.41 213 SER A C 1
ATOM 1727 O O . SER A 1 213 ? -6.810 -11.753 -4.388 1.00 54.41 213 SER A O 1
ATOM 1729 N N . PRO A 1 214 ? -8.256 -12.887 -3.105 1.00 51.66 214 PRO A N 1
ATOM 1730 C CA . PRO A 1 214 ? -7.214 -13.766 -2.564 1.00 51.66 214 PRO A CA 1
ATOM 1731 C C . PRO A 1 214 ? -6.437 -14.501 -3.665 1.00 51.66 214 PRO A C 1
ATOM 1733 O O . PRO A 1 214 ? -5.226 -14.673 -3.577 1.00 51.66 214 PRO A O 1
ATOM 1736 N N . TRP A 1 215 ? -7.129 -14.790 -4.768 1.00 52.16 215 TRP A N 1
ATOM 1737 C CA . TRP A 1 215 ? -6.615 -15.444 -5.970 1.00 52.16 215 TRP A CA 1
ATOM 1738 C C . TRP A 1 215 ? -6.094 -14.476 -7.041 1.00 52.16 215 TRP A C 1
ATOM 1740 O O . TRP A 1 215 ? -5.622 -14.917 -8.095 1.00 52.16 215 TRP A O 1
ATOM 1750 N N . ALA A 1 216 ? -6.200 -13.160 -6.828 1.00 54.44 216 ALA A N 1
ATOM 1751 C CA . ALA A 1 216 ? -5.649 -12.190 -7.759 1.00 54.44 216 ALA A CA 1
ATOM 1752 C C . ALA A 1 216 ? -4.127 -12.281 -7.738 1.00 54.44 216 ALA A C 1
ATOM 1754 O O . ALA A 1 216 ? -3.476 -12.119 -6.705 1.00 54.44 216 ALA A O 1
ATOM 1755 N N . LYS A 1 217 ? -3.546 -12.508 -8.918 1.00 52.62 217 LYS A N 1
ATOM 1756 C CA . LYS A 1 217 ? -2.104 -12.352 -9.102 1.00 52.62 217 LYS A CA 1
ATOM 1757 C C . LYS A 1 217 ? -1.739 -10.913 -8.711 1.00 52.62 217 LYS A C 1
ATOM 1759 O O . LYS A 1 217 ? -2.467 -10.005 -9.122 1.00 52.62 217 LYS A O 1
ATOM 1764 N N . PRO A 1 218 ? -0.640 -10.698 -7.962 1.00 54.62 218 PRO A N 1
ATOM 1765 C CA . PRO A 1 218 ? -0.221 -9.361 -7.561 1.00 54.62 218 PRO A CA 1
ATOM 1766 C C . PRO A 1 218 ? -0.178 -8.461 -8.790 1.00 54.62 218 PRO A C 1
ATOM 1768 O O . PRO A 1 218 ? 0.241 -8.908 -9.867 1.00 54.62 218 PRO A O 1
ATOM 1771 N N . ILE A 1 219 ? -0.636 -7.216 -8.633 1.00 50.53 219 ILE A N 1
ATOM 1772 C CA . ILE A 1 219 ? -0.578 -6.206 -9.687 1.00 50.53 219 ILE A CA 1
ATOM 1773 C C . ILE A 1 219 ? 0.902 -5.995 -9.992 1.00 50.53 219 ILE A C 1
ATOM 1775 O O . ILE A 1 219 ? 1.580 -5.190 -9.365 1.00 50.53 219 ILE A O 1
ATOM 1779 N N . LYS A 1 220 ? 1.430 -6.747 -10.957 1.00 48.41 220 LYS A N 1
ATOM 1780 C CA . LYS A 1 220 ? 2.686 -6.394 -11.593 1.00 48.41 220 LYS A CA 1
ATOM 1781 C C . LYS A 1 220 ? 2.374 -5.088 -12.292 1.00 48.41 220 LYS A C 1
ATOM 1783 O O . LYS A 1 220 ? 1.633 -5.098 -13.280 1.00 48.41 220 LYS A O 1
ATOM 1788 N N . GLY A 1 221 ? 2.866 -3.977 -11.738 1.00 47.12 221 GLY A N 1
ATOM 1789 C CA . GLY A 1 221 ? 2.840 -2.699 -12.430 1.00 47.12 221 GLY A CA 1
ATOM 1790 C C . GLY A 1 221 ? 3.259 -2.974 -13.865 1.00 47.12 221 GLY A C 1
ATOM 1791 O O . GLY A 1 221 ? 4.223 -3.715 -14.088 1.00 47.12 221 GLY A O 1
ATOM 1792 N N . LYS A 1 222 ? 2.466 -2.511 -14.840 1.00 45.97 222 LYS A N 1
ATOM 1793 C CA . LYS A 1 222 ? 2.851 -2.618 -16.247 1.00 45.97 222 LYS A CA 1
ATOM 1794 C C . LYS A 1 222 ? 4.209 -1.949 -16.336 1.00 45.97 222 LYS A C 1
ATOM 1796 O O . LYS A 1 222 ? 4.304 -0.728 -16.297 1.00 45.97 222 LYS A O 1
ATOM 1801 N N . SER A 1 223 ? 5.251 -2.768 -16.360 1.00 45.06 223 SER A N 1
ATOM 1802 C CA . SER A 1 223 ? 6.605 -2.310 -16.551 1.00 45.06 223 SER A CA 1
ATOM 1803 C C . SER A 1 223 ? 6.568 -1.519 -17.846 1.00 45.06 223 SER A C 1
ATOM 1805 O O . SER A 1 223 ? 6.297 -2.078 -18.907 1.00 45.06 223 SER A O 1
ATOM 1807 N N . ASN A 1 224 ? 6.795 -0.209 -17.756 1.00 50.81 224 ASN A N 1
ATOM 1808 C CA . ASN A 1 224 ? 6.925 0.654 -18.926 1.00 50.81 224 ASN A CA 1
ATOM 1809 C C . ASN A 1 224 ? 8.191 0.318 -19.734 1.00 50.81 224 ASN A C 1
ATOM 1811 O O . ASN A 1 224 ? 8.525 1.027 -20.681 1.00 50.81 224 ASN A O 1
ATOM 1815 N N . ARG A 1 225 ? 8.898 -0.774 -19.401 1.00 53.97 225 ARG A N 1
ATOM 1816 C CA . ARG A 1 225 ? 9.875 -1.375 -20.296 1.00 53.97 225 ARG A CA 1
ATOM 1817 C C . ARG A 1 225 ? 9.115 -1.890 -21.512 1.00 53.97 225 ARG A C 1
ATOM 1819 O O . ARG A 1 225 ? 8.513 -2.963 -21.490 1.00 53.97 225 ARG A O 1
ATOM 1826 N N . LEU A 1 226 ? 9.148 -1.084 -22.572 1.00 58.78 226 LEU A N 1
ATOM 1827 C CA . LEU A 1 226 ? 8.839 -1.522 -23.925 1.00 58.78 226 LEU A CA 1
ATOM 1828 C C . LEU A 1 226 ? 9.491 -2.896 -24.133 1.00 58.78 226 LEU A C 1
ATOM 1830 O O . LEU A 1 226 ? 10.647 -3.075 -23.730 1.00 58.78 226 LEU A O 1
ATOM 1834 N N . PRO A 1 227 ? 8.768 -3.881 -24.697 1.00 73.12 227 PRO A N 1
ATOM 1835 C CA . PRO A 1 227 ? 9.323 -5.212 -24.878 1.00 73.12 227 PRO A CA 1
ATOM 1836 C C . PRO A 1 227 ? 10.654 -5.072 -25.614 1.00 73.12 227 PRO A C 1
ATOM 1838 O O . PRO A 1 227 ? 10.714 -4.359 -26.612 1.00 73.12 227 PRO A O 1
ATOM 1841 N N . TYR A 1 228 ? 11.719 -5.714 -25.122 1.00 71.75 228 TYR A N 1
ATOM 1842 C CA . TYR A 1 228 ? 13.077 -5.596 -25.684 1.00 71.75 228 TYR A CA 1
ATOM 1843 C C . TYR A 1 228 ? 13.107 -5.774 -27.210 1.00 71.75 228 TYR A C 1
ATOM 1845 O O . TYR A 1 228 ? 13.873 -5.119 -27.915 1.00 71.75 228 TYR A O 1
ATOM 1853 N N . LEU A 1 229 ? 12.201 -6.609 -27.721 1.00 79.06 229 LEU A N 1
ATOM 1854 C CA . LEU A 1 229 ? 11.979 -6.825 -29.144 1.00 79.06 229 LEU A CA 1
ATOM 1855 C C . LEU A 1 229 ? 11.636 -5.532 -29.898 1.00 79.06 229 LEU A C 1
ATOM 1857 O O . LEU A 1 229 ? 12.119 -5.339 -31.002 1.00 79.06 229 LEU A O 1
ATOM 1861 N N . LEU A 1 230 ? 10.850 -4.624 -29.323 1.00 83.00 230 LEU A N 1
ATOM 1862 C CA . LEU A 1 230 ? 10.409 -3.391 -29.980 1.00 83.00 230 LEU A CA 1
ATOM 1863 C C . LEU A 1 230 ? 11.566 -2.403 -30.179 1.00 83.00 230 LEU A C 1
ATOM 1865 O O . LEU A 1 230 ? 11.675 -1.809 -31.248 1.00 83.00 230 LEU A O 1
ATOM 1869 N N . GLY A 1 231 ? 12.476 -2.297 -29.204 1.00 80.88 231 GLY A N 1
ATOM 1870 C CA . GLY A 1 231 ? 13.713 -1.524 -29.363 1.00 80.88 231 GLY A CA 1
ATOM 1871 C C . GLY A 1 231 ? 14.636 -2.122 -30.429 1.00 80.88 231 GLY A C 1
ATOM 1872 O O . GLY A 1 231 ? 15.158 -1.401 -31.277 1.00 80.88 231 GLY A O 1
ATOM 1873 N N . PHE A 1 232 ? 14.771 -3.451 -30.439 1.00 87.31 232 PHE A N 1
ATOM 1874 C CA . PHE A 1 232 ? 15.552 -4.174 -31.443 1.00 87.31 232 PHE A CA 1
ATOM 1875 C C . PHE A 1 232 ? 14.988 -3.998 -32.864 1.00 87.31 232 PHE A C 1
ATOM 1877 O O . PHE A 1 232 ? 15.735 -3.690 -33.791 1.00 87.31 232 PHE A O 1
ATOM 1884 N N . TRP A 1 233 ? 13.668 -4.113 -33.039 1.00 93.06 233 TRP A N 1
ATOM 1885 C CA . TRP A 1 233 ? 13.004 -3.900 -34.329 1.00 93.06 233 TRP A CA 1
ATOM 1886 C C . TRP A 1 233 ? 13.150 -2.465 -34.833 1.00 93.06 233 TRP A C 1
ATOM 1888 O O . TRP A 1 233 ? 13.392 -2.267 -36.021 1.00 93.06 233 TRP A O 1
ATOM 1898 N N . LEU A 1 234 ? 13.050 -1.468 -33.946 1.00 93.12 234 LEU A N 1
ATOM 1899 C CA . LEU A 1 234 ? 13.239 -0.066 -34.321 1.00 93.12 234 LEU A CA 1
ATOM 1900 C C . LEU A 1 234 ? 14.671 0.191 -34.813 1.00 93.12 234 LEU A C 1
ATOM 1902 O O . LEU A 1 234 ? 14.862 0.832 -35.843 1.00 93.12 234 LEU A O 1
ATOM 1906 N N . PHE A 1 235 ? 15.669 -0.361 -34.115 1.00 93.25 235 PHE A N 1
ATOM 1907 C CA . PHE A 1 235 ? 17.070 -0.283 -34.528 1.00 93.25 235 PHE A CA 1
ATOM 1908 C C . PHE A 1 235 ? 17.288 -0.912 -35.911 1.00 93.25 235 PHE A C 1
ATOM 1910 O O . PHE A 1 235 ? 17.883 -0.286 -36.787 1.00 93.25 235 PHE A O 1
ATOM 1917 N N . PHE A 1 236 ? 16.745 -2.112 -36.143 1.00 95.75 236 PHE A N 1
ATOM 1918 C CA . PHE A 1 236 ? 16.830 -2.776 -37.445 1.00 95.75 236 PHE A CA 1
ATOM 1919 C C . PHE A 1 236 ? 16.134 -1.989 -38.555 1.00 95.75 236 PHE A C 1
ATOM 1921 O O . PHE A 1 236 ? 16.680 -1.873 -39.649 1.00 95.75 236 PHE A O 1
ATOM 1928 N N . ALA A 1 237 ? 14.963 -1.410 -38.285 1.00 96.44 237 ALA A N 1
ATOM 1929 C CA . ALA A 1 237 ? 14.253 -0.589 -39.259 1.00 96.44 237 ALA A CA 1
ATOM 1930 C C . ALA A 1 237 ? 15.083 0.638 -39.675 1.00 96.44 237 ALA A C 1
ATOM 1932 O O . ALA A 1 237 ? 15.237 0.898 -40.868 1.00 96.44 237 ALA A O 1
ATOM 1933 N N . VAL A 1 238 ? 15.680 1.350 -38.712 1.00 97.06 238 VAL A N 1
ATOM 1934 C CA . VAL A 1 238 ? 16.558 2.503 -38.984 1.00 97.06 238 VAL A CA 1
ATOM 1935 C C . VAL A 1 238 ? 17.809 2.086 -39.761 1.00 97.06 238 VAL A C 1
ATOM 1937 O O . VAL A 1 238 ? 18.219 2.788 -40.689 1.00 97.06 238 VAL A O 1
ATOM 1940 N N . LEU A 1 239 ? 18.389 0.931 -39.431 1.00 97.56 239 LEU A N 1
ATOM 1941 C CA . LEU A 1 239 ? 19.568 0.398 -40.111 1.00 97.56 239 LEU A CA 1
ATOM 1942 C C . LEU A 1 239 ? 19.262 0.026 -41.570 1.00 97.56 239 LEU A C 1
ATOM 1944 O O . LEU A 1 239 ? 20.005 0.411 -42.470 1.00 97.56 239 LEU A O 1
ATOM 1948 N N . VAL A 1 240 ? 18.140 -0.652 -41.824 1.00 97.62 240 VAL A N 1
ATOM 1949 C CA . VAL A 1 240 ? 17.705 -1.017 -43.182 1.00 97.62 240 VAL A CA 1
ATOM 1950 C C . VAL A 1 240 ? 17.418 0.226 -44.020 1.00 97.62 240 VAL A C 1
ATOM 1952 O O . VAL A 1 240 ? 17.884 0.309 -45.154 1.00 97.62 240 VAL A O 1
ATOM 1955 N N . VAL A 1 241 ? 16.707 1.216 -43.468 1.00 98.06 241 VAL A N 1
ATOM 1956 C CA . VAL A 1 241 ? 16.441 2.478 -44.177 1.00 98.06 241 VAL A CA 1
ATOM 1957 C C . VAL A 1 241 ? 17.750 3.191 -44.522 1.00 98.06 241 VAL A C 1
ATOM 1959 O O . VAL A 1 241 ? 17.916 3.593 -45.668 1.00 98.06 241 VAL A O 1
ATOM 1962 N N . SER A 1 242 ? 18.701 3.262 -43.586 1.00 97.81 242 SER A N 1
ATOM 1963 C CA . SER A 1 242 ? 20.024 3.868 -43.816 1.00 97.81 242 SER A CA 1
ATOM 1964 C C . SER A 1 242 ? 20.813 3.174 -44.935 1.00 97.81 242 SER A C 1
ATOM 1966 O O . SER A 1 242 ? 21.447 3.834 -45.759 1.00 97.81 242 SER A O 1
ATOM 1968 N N . ILE A 1 243 ? 20.762 1.838 -44.995 1.00 97.88 243 ILE A N 1
ATOM 1969 C CA . ILE A 1 243 ? 21.420 1.055 -46.053 1.00 97.88 243 ILE A CA 1
ATOM 1970 C C . ILE A 1 243 ? 20.770 1.330 -47.412 1.00 97.88 243 ILE A C 1
ATOM 1972 O O . ILE A 1 243 ? 21.473 1.522 -48.403 1.00 97.88 243 ILE A O 1
ATOM 1976 N N . LEU A 1 244 ? 19.437 1.380 -47.468 1.00 97.62 244 LEU A N 1
ATOM 1977 C CA . LEU A 1 244 ? 18.707 1.651 -48.707 1.00 97.62 244 LEU A CA 1
ATOM 1978 C C . LEU A 1 244 ? 18.959 3.071 -49.224 1.00 97.62 244 LEU A C 1
ATOM 1980 O O . LEU A 1 244 ? 19.151 3.254 -50.426 1.00 97.62 244 LEU A O 1
ATOM 1984 N N . THR A 1 245 ? 19.003 4.070 -48.339 1.00 97.31 245 THR A N 1
ATOM 1985 C CA . THR A 1 245 ? 19.342 5.445 -48.730 1.00 97.31 245 THR A CA 1
ATOM 1986 C C . THR A 1 245 ? 20.772 5.536 -49.245 1.00 97.31 245 THR A C 1
ATOM 1988 O O . THR A 1 245 ? 20.989 6.124 -50.301 1.00 97.31 245 THR A O 1
ATOM 1991 N N . TYR A 1 246 ? 21.728 4.889 -48.568 1.00 97.94 246 TYR A N 1
ATOM 1992 C CA . TYR A 1 246 ? 23.122 4.847 -49.011 1.00 97.94 246 TYR A CA 1
ATOM 1993 C C . TYR A 1 246 ? 23.266 4.198 -50.391 1.00 97.94 246 TYR A C 1
ATOM 1995 O O . TYR A 1 246 ? 23.969 4.724 -51.250 1.00 97.94 246 TYR A O 1
ATOM 2003 N N . TRP A 1 247 ? 22.574 3.082 -50.633 1.00 98.00 247 TRP A N 1
ATOM 2004 C CA . TRP A 1 247 ? 22.613 2.412 -51.932 1.00 98.00 247 TRP A CA 1
ATOM 2005 C C . TRP A 1 247 ? 22.069 3.322 -53.041 1.00 98.00 247 TRP A C 1
ATOM 2007 O O . TRP A 1 247 ? 22.739 3.519 -54.053 1.00 98.00 247 TRP A O 1
ATOM 2017 N N . ASN A 1 248 ? 20.905 3.940 -52.834 1.00 96.81 248 ASN A N 1
ATOM 2018 C CA . ASN A 1 248 ? 20.294 4.821 -53.830 1.00 96.81 248 ASN A CA 1
ATOM 2019 C C . ASN A 1 248 ? 21.172 6.049 -54.152 1.00 96.81 248 ASN A C 1
ATOM 2021 O O . ASN A 1 248 ? 21.292 6.446 -55.309 1.00 96.81 248 ASN A O 1
ATOM 2025 N N . GLU A 1 249 ? 21.818 6.646 -53.146 1.00 96.56 249 GLU A N 1
ATOM 2026 C CA . GLU A 1 249 ? 22.760 7.751 -53.368 1.00 96.56 249 GLU A CA 1
ATOM 2027 C C . GLU A 1 249 ? 24.036 7.295 -54.080 1.00 96.56 249 GLU A C 1
ATOM 2029 O O . GLU A 1 249 ? 24.514 7.979 -54.984 1.00 96.56 249 GLU A O 1
ATOM 2034 N N . ASN A 1 250 ? 24.554 6.116 -53.733 1.00 97.38 250 ASN A N 1
ATOM 2035 C CA . ASN A 1 250 ? 25.718 5.540 -54.393 1.00 97.38 250 ASN A CA 1
ATOM 2036 C C . ASN A 1 250 ? 25.443 5.274 -55.884 1.00 97.38 250 ASN A C 1
ATOM 2038 O O . ASN A 1 250 ? 26.264 5.623 -56.725 1.00 97.38 250 ASN A O 1
ATOM 2042 N N . GLU A 1 251 ? 24.278 4.724 -56.241 1.00 97.50 251 GLU A N 1
ATOM 2043 C CA . GLU A 1 251 ? 23.903 4.498 -57.646 1.00 97.50 251 GLU A CA 1
ATOM 2044 C C . GLU A 1 251 ? 23.829 5.811 -58.442 1.00 97.50 251 GLU A C 1
ATOM 2046 O O . GLU A 1 251 ? 24.323 5.887 -59.568 1.00 97.50 251 GLU A O 1
ATOM 2051 N N . ARG A 1 252 ? 23.288 6.878 -57.839 1.00 96.50 252 ARG A N 1
ATOM 2052 C CA . ARG A 1 252 ? 23.267 8.214 -58.457 1.00 96.50 252 ARG A CA 1
ATOM 2053 C C . ARG A 1 252 ? 24.670 8.763 -58.687 1.00 96.50 252 ARG A C 1
ATOM 2055 O O . ARG A 1 252 ? 24.960 9.201 -59.794 1.00 96.50 252 ARG A O 1
ATOM 2062 N N . LEU A 1 253 ? 25.548 8.672 -57.689 1.00 97.06 253 LEU A N 1
ATOM 2063 C CA . LEU A 1 253 ? 26.936 9.129 -57.801 1.00 97.06 253 LEU A CA 1
ATOM 2064 C C . LEU A 1 253 ? 27.697 8.409 -58.921 1.00 97.06 253 LEU A C 1
ATOM 2066 O O . LEU A 1 253 ? 28.428 9.052 -59.674 1.00 97.06 253 LEU A O 1
ATOM 2070 N N . TRP A 1 254 ? 27.513 7.093 -59.064 1.00 97.44 254 TRP A N 1
ATOM 2071 C CA . TRP A 1 254 ? 28.137 6.332 -60.150 1.00 97.44 254 TRP A CA 1
ATOM 2072 C C . TRP A 1 254 ? 27.603 6.731 -61.526 1.00 97.44 254 TRP A C 1
ATOM 2074 O O . TRP A 1 254 ? 28.391 6.861 -62.462 1.00 97.44 254 TRP A O 1
ATOM 2084 N N . ASN A 1 255 ? 26.296 6.973 -61.647 1.00 96.88 255 ASN A N 1
ATOM 2085 C CA . ASN A 1 255 ? 25.697 7.442 -62.895 1.00 96.88 255 ASN A CA 1
ATOM 2086 C C . ASN A 1 255 ? 26.188 8.848 -63.272 1.00 96.88 255 ASN A C 1
ATOM 2088 O O . ASN A 1 255 ? 26.542 9.082 -64.428 1.00 96.88 255 ASN A O 1
ATOM 2092 N N . ASP A 1 256 ? 26.287 9.762 -62.306 1.00 97.56 256 ASP A N 1
ATOM 2093 C CA . ASP A 1 256 ? 26.816 11.111 -62.531 1.00 97.56 256 ASP A CA 1
ATOM 2094 C C . ASP A 1 256 ? 28.293 11.070 -62.945 1.00 97.56 256 ASP A C 1
ATOM 2096 O O . ASP A 1 256 ? 28.687 11.711 -63.921 1.00 97.56 256 ASP A O 1
ATOM 2100 N N . ALA A 1 257 ? 29.109 10.254 -62.269 1.00 97.62 257 ALA A N 1
ATOM 2101 C CA . ALA A 1 257 ? 30.509 10.057 -62.631 1.00 97.62 257 ALA A CA 1
ATOM 2102 C C . ALA A 1 257 ? 3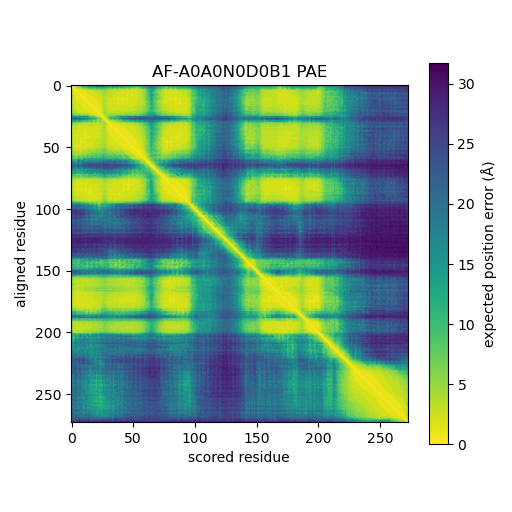0.662 9.474 -64.047 1.00 97.62 257 ALA A C 1
ATOM 2104 O O . ALA A 1 257 ? 31.489 9.953 -64.826 1.00 97.62 257 ALA A O 1
ATOM 2105 N N . ALA A 1 258 ? 29.846 8.480 -64.411 1.00 97.44 258 ALA A N 1
ATOM 2106 C CA . ALA A 1 258 ? 29.850 7.893 -65.749 1.00 97.44 258 ALA A CA 1
ATOM 2107 C C . ALA A 1 258 ? 29.464 8.918 -66.829 1.00 97.44 258 ALA A C 1
ATOM 2109 O O . ALA A 1 258 ? 30.112 8.979 -67.876 1.00 97.44 258 ALA A O 1
ATOM 2110 N N . ASN A 1 259 ? 28.464 9.761 -66.560 1.00 97.31 259 ASN A N 1
ATOM 2111 C CA . ASN A 1 259 ? 28.045 10.827 -67.470 1.00 97.31 259 ASN A CA 1
ATOM 2112 C C . ASN A 1 259 ? 29.157 11.863 -67.683 1.00 97.31 259 ASN A C 1
ATOM 2114 O O . ASN A 1 259 ? 29.446 12.210 -68.827 1.00 97.31 259 ASN A O 1
ATOM 2118 N N . ILE A 1 260 ? 29.837 12.292 -66.613 1.00 97.56 260 ILE A N 1
ATOM 2119 C CA . ILE A 1 260 ? 30.971 13.231 -66.695 1.00 97.56 260 ILE A CA 1
ATOM 2120 C C . ILE A 1 260 ? 32.118 12.633 -67.521 1.00 97.56 260 ILE A C 1
ATOM 2122 O O . ILE A 1 260 ? 32.702 13.320 -68.363 1.00 97.56 260 ILE A O 1
ATOM 2126 N N . ILE A 1 261 ? 32.438 11.350 -67.321 1.00 96.75 261 ILE A N 1
ATOM 2127 C CA . ILE A 1 261 ? 33.473 10.653 -68.100 1.00 96.75 261 ILE A CA 1
ATOM 2128 C C . ILE A 1 261 ? 33.087 10.602 -69.584 1.00 96.75 261 ILE A C 1
ATOM 2130 O O . ILE A 1 261 ? 33.919 10.905 -70.442 1.00 96.75 261 ILE A O 1
ATOM 2134 N N . HIS A 1 262 ? 31.833 10.270 -69.901 1.00 96.50 262 HIS A N 1
ATOM 2135 C CA . HIS A 1 262 ? 31.343 10.240 -71.280 1.00 96.50 262 HIS A CA 1
ATOM 2136 C C . HIS A 1 262 ? 31.360 11.619 -71.944 1.00 96.50 262 HIS A C 1
ATOM 2138 O O . HIS A 1 262 ? 31.791 11.734 -73.092 1.00 96.50 262 HIS A O 1
ATOM 2144 N N . GLU A 1 263 ? 30.932 12.665 -71.239 1.00 96.88 263 GLU A N 1
ATOM 2145 C CA . GLU A 1 263 ? 30.943 14.032 -71.757 1.00 96.88 263 GLU A CA 1
ATOM 2146 C C . GLU A 1 263 ? 32.375 14.509 -72.024 1.00 96.88 263 GLU A C 1
ATOM 2148 O O . GLU A 1 263 ? 32.672 14.977 -73.123 1.00 96.88 263 GLU A O 1
ATOM 2153 N N . THR A 1 264 ? 33.288 14.290 -71.073 1.00 95.88 264 THR A N 1
ATOM 2154 C CA . THR A 1 264 ? 34.712 14.629 -71.224 1.00 95.88 264 THR A CA 1
ATOM 2155 C C . THR A 1 264 ? 35.338 13.872 -72.399 1.00 95.88 264 THR A C 1
ATOM 2157 O O . THR A 1 264 ? 36.076 14.448 -73.198 1.00 95.88 264 THR A O 1
ATOM 2160 N N . SER A 1 265 ? 35.015 12.584 -72.554 1.00 95.12 265 SER A N 1
ATOM 2161 C CA . SER A 1 265 ? 35.492 11.768 -73.674 1.00 95.12 265 SER A CA 1
ATOM 2162 C C . SER A 1 265 ? 34.972 12.280 -75.021 1.00 95.12 265 SER A C 1
ATOM 2164 O O . SER A 1 265 ? 35.752 12.395 -75.965 1.00 95.12 265 SER A O 1
ATOM 2166 N N . ASN A 1 266 ? 33.691 12.644 -75.111 1.00 95.31 266 ASN A N 1
ATOM 2167 C CA . ASN A 1 266 ? 33.103 13.199 -76.331 1.00 95.31 266 ASN A CA 1
ATOM 2168 C C . ASN A 1 266 ? 33.701 14.565 -76.690 1.00 95.31 266 ASN A C 1
ATOM 2170 O O . ASN A 1 266 ? 33.981 14.814 -77.863 1.00 95.31 266 ASN A O 1
ATOM 2174 N N . GLN A 1 267 ? 33.940 15.426 -75.696 1.00 94.94 267 GLN A N 1
ATOM 2175 C CA . GLN A 1 267 ? 34.606 16.715 -75.896 1.00 94.94 267 GLN A CA 1
ATOM 2176 C C . GLN A 1 267 ? 36.033 16.538 -76.430 1.00 94.94 267 GLN A C 1
ATOM 2178 O O . GLN A 1 267 ? 36.427 17.263 -77.338 1.00 94.94 267 GLN A O 1
ATOM 2183 N N . LEU A 1 268 ? 36.788 15.548 -75.939 1.00 93.50 268 LEU A N 1
ATOM 2184 C CA . LEU A 1 268 ? 38.128 15.237 -76.455 1.00 93.50 268 LEU A CA 1
ATOM 2185 C C . LEU A 1 268 ? 38.102 14.728 -77.905 1.00 93.50 268 LEU A C 1
ATOM 2187 O O . LEU A 1 268 ? 38.979 15.082 -78.687 1.00 93.50 268 LEU A O 1
ATOM 2191 N N . ILE A 1 269 ? 37.096 13.930 -78.279 1.00 93.56 269 ILE A N 1
ATOM 2192 C CA . ILE A 1 269 ? 36.940 13.424 -79.653 1.00 93.56 269 ILE A CA 1
ATOM 2193 C C . ILE A 1 269 ? 36.553 14.554 -80.620 1.00 93.56 269 ILE A C 1
ATOM 2195 O O . ILE A 1 269 ? 37.076 14.621 -81.729 1.00 93.56 269 ILE A O 1
ATOM 2199 N N . GLN A 1 270 ? 35.637 15.443 -80.221 1.00 90.94 270 GLN A N 1
ATOM 2200 C CA . GLN A 1 270 ? 35.165 16.547 -81.069 1.00 90.94 270 GLN A CA 1
ATOM 2201 C C . GLN A 1 270 ? 36.131 17.736 -81.106 1.00 90.94 270 GLN A C 1
ATOM 2203 O O . GLN A 1 270 ? 36.194 18.441 -82.110 1.00 90.94 270 GLN A O 1
ATOM 2208 N N . GLY A 1 271 ? 36.874 17.957 -80.021 1.00 82.75 271 GLY A N 1
ATOM 2209 C CA . GLY A 1 271 ? 37.791 19.079 -79.843 1.00 82.75 271 GLY A CA 1
ATOM 2210 C C . GLY A 1 271 ? 39.054 19.022 -80.697 1.00 82.75 271 GLY A C 1
ATOM 2211 O O . GLY A 1 271 ? 39.789 20.001 -80.685 1.00 82.75 271 GLY A O 1
ATOM 2212 N N . GLY A 1 272 ? 39.281 17.929 -81.439 1.00 64.75 272 GLY A N 1
ATOM 2213 C CA . GLY A 1 272 ? 40.284 17.835 -82.499 1.00 64.75 272 GLY A CA 1
ATOM 2214 C C . GLY A 1 272 ? 41.685 18.259 -82.064 1.00 64.75 272 GLY A C 1
ATOM 2215 O O . GLY A 1 272 ? 42.089 19.398 -82.292 1.00 64.75 272 GLY A O 1
ATOM 2216 N N . TYR A 1 273 ? 42.436 17.318 -81.494 1.00 52.19 273 TYR A N 1
ATOM 2217 C CA . TYR A 1 273 ? 43.890 17.335 -81.662 1.00 52.19 273 TYR A CA 1
ATOM 2218 C C . TYR A 1 273 ? 44.256 16.798 -83.046 1.00 52.19 273 TYR A C 1
ATOM 2220 O O . TYR A 1 273 ? 43.627 15.798 -83.467 1.00 52.19 273 TYR A O 1
#

Foldseek 3Di:
DPPQLCVLCVVLLVLLVVLLLCLLQPVPDDDVVVVLVVNVVSLVSSLVSLVVVLVVVCVVCVVPDDDPPSSVVSVVVSVLLSLLSQLLNQVSVLPRPVCPDDPVNPLSVVVLVVVVVVVVCPVDDDDPDPPPPVCPVSLVPGSNCVVPVDDCSCVCVLVCCVVCLLVDLVSLVSSLSSVLSVDCGSDVPDLCSNVVSCVSNPDNDPPVCVCSPSPRDRPPPPRPPDPPVVVVVVVVVVVVVVVVVVVVVVVVVVVVVVVVVVVVVVCVVVVDD

Nearest PDB structures (foldseek):
  7vvk-assembly1_R  TM=2.010E-01  e=3.874E+00  Homo sapiens

Secondary structure (DSSP, 8-state):
---HHHHHHHHHHHHHHHHHHHHHTT-----HHHHHHHHHHHHHHHHHHHHHHHHHHHHHHTTS---TTHHHHHHHHHHHHHHHHHHHHHHHHHHSGGGGT-TT-HHHHHHHHHHHHHHHHTTS-S--SSSSSTTHHHHTT-HHHHHHS---TTHHHHHHHHHHGGG-HHHHHHHHHHHHTT---S----TTHHHHHHHH-SSPPPGGGGGGSTTPPP---------HHHHHHHHHHHHHHHHHHHHHHHHHHHHHHHHHHHHHHHHHHHT--

Solvent-accessible surface area (backbone atoms only — not comparable to full-atom values): 16100 Å² total; per-residue (Å²): 131,88,59,67,66,61,66,56,47,40,67,59,53,53,49,53,54,50,50,49,56,44,57,74,62,75,68,84,83,72,61,64,70,58,54,50,53,54,48,52,54,51,48,55,52,37,51,52,54,52,52,50,51,51,52,52,51,48,60,61,41,70,77,60,74,97,63,91,64,59,66,64,53,53,52,53,50,51,53,53,51,54,48,51,56,31,35,46,50,50,50,56,56,58,72,28,74,64,55,77,75,47,92,86,35,60,57,64,58,49,55,56,53,53,52,54,52,54,66,66,49,74,79,62,86,90,82,92,76,83,76,68,76,82,51,57,75,58,46,73,72,41,60,40,22,72,74,67,76,46,86,50,71,33,64,56,48,60,60,49,43,68,64,46,15,80,76,31,42,69,49,8,44,51,52,37,49,43,45,57,72,69,47,54,52,80,58,84,84,54,92,56,50,53,54,54,27,58,72,40,32,82,66,80,73,58,79,89,51,51,67,56,38,80,85,36,68,74,82,69,69,81,65,83,69,68,58,70,64,57,60,53,51,52,52,50,51,54,50,52,50,52,52,52,52,50,49,55,51,49,55,50,52,52,50,52,53,51,49,53,52,52,51,54,51,50,49,57,67,71,65,60,129

Mean predicted aligned error: 15.17 Å